Protein AF-A0A2G9V046-F1 (afdb_monomer_lite)

Secondary structure (DSSP, 8-state):
-EE--S--HHHHHHHHHHHHHTT--STT--EEEE------SS-GGG-TTS-HHHHHHHHTT-EEEEETT--HHHHHHHHHHHHHHH-----HHHHHHHHHHHHHHHHHHHHHHHHHHHH-STTGGG-HHHHHHHHSSEEEEETTEEEEE-TTS-EE--EEEEEEETTEEEEEEEEEEEEPPHHHHTT-GGGSEEEEEE--SS-----------------SPPPEEEEETTEEEEEEEEE-SS-----HHHHHHHHHHHH---TTSPPEEEEEEEETTEEEEEEE--TT--HHHHHT-TT----HHHHHHHHHHHHHHHHHHTTT--THHHHHHHTT-

Organism: Teladorsagia circumcincta (NCBI:txid45464)

Foldseek 3Di:
DDEDPDDDQVRVQVVLLVCVVVVVPDPVDAAEYEHEPQQDPDHSLVDPPDDNQSSLSSQAQHKYKYWQLLPPVLLVVQQVVVCVVPVDRDHSVVSSVVQVVQVVVVLLVQLLVVQCVVPNDPCSVVPPVSSLQSSEQDWDQGSSGIWGHHRVRDTDTKMWMWTRHSNDTDTAWTFDKDADDVVVCVVPVVRRIGTDIDGDDDDDDDDDDDDDDDDDDDDDDDQDWDADPNFIKRKDKDAAPDFDDDDPVRVVLQVVQQPDDDPLDFHFPHWDTPPPRMTMGITGDDPVDDPCSQVPDPVDDDDPVRVVVVVVSVVVVVVVCVVRPPVVPPVVVVVVD

Sequence (337 aa):
IVVELGMDIITATNFMLAVHRSDMKSDEYVYIIPWLSHTSDHYPWEATTVDKQEVKAAFENAIIITAHGYDRKFYEEFQDKFSRVTGIVGSHFATLTYMSLYDALFLYGLALRDAFEEVGGYDVHQNGSLICAKMTNRQFMGATGQVLMNNKAIRVPSYATYHATNGTLRIVVELEARNVDNQNCDRNPEQCSEHRSERSLASVSQSSGSFSGSLGSKQMLSANQAMSNGVRIAIKRFQQMRNITFPKSELKLLKELKLIENENLNKFYGIAFNQQNEFIVMWIYCTRGSLEDILFNDELKLGRNFQVSFAKDVVKVRFLTRNLLREFLIERKMRMT

Radius of gyration: 26.97 Å; chains: 1; bounding box: 79×47×63 Å

Structure (mmCIF, N/CA/C/O backbone):
data_AF-A0A2G9V046-F1
#
_entry.id   AF-A0A2G9V046-F1
#
loop_
_atom_site.group_PDB
_atom_site.id
_atom_site.type_symbol
_atom_site.label_atom_id
_atom_site.label_alt_id
_atom_site.label_comp_id
_atom_site.label_asym_id
_atom_site.label_entity_id
_atom_site.label_seq_id
_atom_site.pdbx_PDB_ins_code
_atom_site.Cartn_x
_atom_site.Cartn_y
_atom_site.Cartn_z
_atom_site.occupancy
_atom_site.B_iso_or_equiv
_atom_site.auth_seq_id
_atom_site.auth_comp_id
_atom_site.auth_asym_id
_atom_site.auth_atom_id
_atom_site.pdbx_PDB_model_num
ATOM 1 N N . ILE A 1 1 ? -14.187 -3.406 10.663 1.00 57.50 1 ILE A N 1
ATOM 2 C CA . ILE A 1 1 ? -12.914 -3.004 10.017 1.00 57.50 1 ILE A CA 1
ATOM 3 C C . ILE A 1 1 ? -13.060 -1.553 9.585 1.00 57.50 1 ILE A C 1
ATOM 5 O O . ILE A 1 1 ? -14.026 -1.237 8.901 1.00 57.50 1 ILE A O 1
ATOM 9 N N . VAL A 1 2 ? -12.181 -0.674 10.054 1.00 64.69 2 VAL A N 1
ATOM 10 C CA . VAL A 1 2 ? -12.100 0.728 9.634 1.00 64.69 2 VAL A CA 1
ATOM 11 C C . VAL A 1 2 ? -10.831 0.857 8.807 1.00 64.69 2 VAL A C 1
ATOM 13 O O . VAL A 1 2 ? -9.744 0.590 9.315 1.00 64.69 2 VAL A O 1
ATOM 16 N N . VAL A 1 3 ? -10.992 1.188 7.528 1.00 63.62 3 VAL A N 1
ATOM 17 C CA . VAL A 1 3 ? -9.884 1.398 6.594 1.00 63.62 3 VAL A CA 1
ATOM 18 C C . VAL A 1 3 ? -9.918 2.860 6.196 1.00 63.62 3 VAL A C 1
ATOM 20 O O . VAL A 1 3 ? -10.882 3.297 5.574 1.00 63.62 3 VAL A O 1
ATOM 23 N N . GLU A 1 4 ? -8.883 3.603 6.559 1.00 65.25 4 GLU A N 1
ATOM 24 C CA . GLU A 1 4 ? -8.770 5.021 6.221 1.00 65.25 4 GLU A CA 1
ATOM 25 C C . GLU A 1 4 ? -7.640 5.196 5.210 1.00 65.25 4 GLU A C 1
ATOM 27 O O . GLU A 1 4 ? -6.464 5.051 5.539 1.00 65.25 4 GLU A O 1
ATOM 32 N N . LEU A 1 5 ? -8.001 5.456 3.954 1.00 61.19 5 LEU A N 1
ATOM 33 C CA . LEU A 1 5 ? -7.059 5.592 2.845 1.00 61.19 5 LEU A CA 1
ATOM 34 C C . LEU A 1 5 ? -6.585 7.043 2.704 1.00 61.19 5 LEU A C 1
ATOM 36 O O . LEU A 1 5 ? -7.388 7.970 2.733 1.00 61.19 5 LEU A O 1
ATOM 40 N N . GLY A 1 6 ? -5.285 7.229 2.461 1.00 61.72 6 GLY A N 1
ATOM 41 C CA . GLY A 1 6 ? -4.729 8.519 2.032 1.00 61.72 6 GLY A CA 1
ATOM 42 C C . GLY A 1 6 ? -4.466 9.535 3.145 1.00 61.72 6 GLY A C 1
ATOM 43 O O . GLY A 1 6 ? -4.236 10.703 2.844 1.00 61.72 6 GLY A O 1
ATOM 44 N N . MET A 1 7 ? -4.475 9.116 4.412 1.00 71.19 7 MET A N 1
ATOM 45 C CA . MET A 1 7 ? -4.020 9.972 5.508 1.00 71.19 7 MET A CA 1
ATOM 46 C C . MET A 1 7 ? -2.495 10.109 5.481 1.00 71.19 7 MET A C 1
ATOM 48 O O . MET A 1 7 ? -1.774 9.120 5.336 1.00 71.19 7 MET A O 1
ATOM 52 N N . ASP A 1 8 ? -2.001 11.332 5.663 1.00 76.50 8 ASP A N 1
ATOM 53 C CA . ASP A 1 8 ? -0.601 11.545 6.013 1.00 76.50 8 ASP A CA 1
ATOM 54 C C . ASP A 1 8 ? -0.340 11.121 7.469 1.00 76.50 8 ASP A C 1
ATOM 56 O O . ASP A 1 8 ? -1.263 10.832 8.240 1.00 76.50 8 ASP A O 1
ATOM 60 N N . ILE A 1 9 ? 0.935 11.071 7.863 1.00 78.94 9 ILE A N 1
ATOM 61 C CA . ILE A 1 9 ? 1.326 10.611 9.202 1.00 78.94 9 ILE A CA 1
ATOM 62 C C . ILE A 1 9 ? 0.646 11.426 10.314 1.00 78.94 9 ILE A C 1
ATOM 64 O O . ILE A 1 9 ? 0.234 10.864 11.328 1.00 78.94 9 ILE A O 1
ATOM 68 N N . ILE A 1 10 ? 0.471 12.736 10.120 1.00 82.12 10 ILE A N 1
ATOM 69 C CA . ILE A 1 10 ? -0.124 13.639 11.110 1.00 82.12 10 ILE A CA 1
ATOM 70 C C . ILE A 1 10 ? -1.624 13.365 11.241 1.00 82.12 10 ILE A C 1
ATOM 72 O O . ILE A 1 10 ? -2.127 13.201 12.353 1.00 82.12 10 ILE A O 1
ATOM 76 N N . THR A 1 11 ? -2.338 13.259 10.121 1.00 83.19 11 THR A N 1
ATOM 77 C CA . THR A 1 11 ? -3.777 12.971 10.101 1.00 83.19 11 THR A CA 1
ATOM 78 C C . THR A 1 11 ? -4.053 11.591 10.678 1.00 83.19 11 THR A C 1
ATOM 80 O O . THR A 1 11 ? -4.939 11.460 11.521 1.00 83.19 11 THR A O 1
ATOM 83 N N . ALA A 1 12 ? -3.248 10.585 10.322 1.00 83.94 12 ALA A N 1
ATOM 84 C CA . ALA A 1 12 ? -3.345 9.247 10.896 1.00 83.94 12 ALA A CA 1
ATOM 85 C C . ALA A 1 12 ? -3.110 9.264 12.413 1.00 83.94 12 ALA A C 1
ATOM 87 O O . ALA A 1 12 ? -3.840 8.614 13.160 1.00 83.94 12 ALA A O 1
ATOM 88 N N . THR A 1 13 ? -2.139 10.052 12.882 1.00 87.31 13 THR A N 1
ATOM 89 C CA . THR A 1 13 ? -1.866 10.215 14.317 1.00 87.31 13 THR A CA 1
ATOM 90 C C . THR A 1 13 ? -3.050 10.842 15.042 1.00 87.31 13 THR A C 1
ATOM 92 O O . THR A 1 13 ? -3.531 10.290 16.029 1.00 87.31 13 THR A O 1
ATOM 95 N N . ASN A 1 14 ? -3.567 11.959 14.530 1.00 86.31 14 ASN A N 1
ATOM 96 C CA . ASN A 1 14 ? -4.707 12.661 15.118 1.00 86.31 14 ASN A CA 1
ATOM 97 C C . ASN A 1 14 ? -5.971 11.797 15.125 1.00 86.31 14 ASN A C 1
ATOM 99 O O . ASN A 1 14 ? -6.702 11.782 16.115 1.00 86.31 14 ASN A O 1
ATOM 103 N N . PHE A 1 15 ? -6.207 11.049 14.048 1.00 86.38 15 PHE A N 1
ATOM 104 C CA . PHE A 1 15 ? -7.315 10.110 13.946 1.00 86.38 15 PHE A CA 1
ATOM 105 C C . PHE A 1 15 ? -7.209 9.005 15.001 1.00 86.38 15 PHE A C 1
ATOM 107 O O . PHE A 1 15 ? -8.151 8.797 15.766 1.00 86.38 15 PHE A O 1
ATOM 114 N N . MET A 1 16 ? -6.055 8.340 15.105 1.00 88.25 16 MET A N 1
ATOM 115 C CA . MET A 1 16 ? -5.863 7.264 16.080 1.00 88.25 16 MET A CA 1
ATOM 116 C C . MET A 1 16 ? -5.908 7.771 17.525 1.00 88.25 16 MET A C 1
ATOM 118 O O . MET A 1 16 ? -6.455 7.090 18.392 1.00 88.25 16 MET A O 1
ATOM 122 N N . LEU A 1 17 ? -5.411 8.981 17.794 1.00 89.19 17 LEU A N 1
ATOM 123 C CA . LEU A 1 17 ? -5.560 9.635 19.098 1.00 89.19 17 LEU A CA 1
ATOM 124 C C . LEU A 1 17 ? -7.029 9.927 19.421 1.00 89.19 17 LEU A C 1
ATOM 126 O O . LEU A 1 17 ? -7.475 9.659 20.535 1.00 89.19 17 LEU A O 1
ATOM 130 N N . ALA A 1 18 ? -7.808 10.433 18.462 1.00 85.75 18 ALA A N 1
ATOM 131 C CA . ALA A 1 18 ? -9.237 10.668 18.655 1.00 85.75 18 ALA A CA 1
ATOM 132 C C . ALA A 1 18 ? -9.997 9.358 18.916 1.00 85.75 18 ALA A C 1
ATOM 134 O O . ALA A 1 18 ? -10.848 9.307 19.805 1.00 85.75 18 ALA A O 1
ATOM 135 N N . VAL A 1 19 ? -9.649 8.291 18.193 1.00 85.69 19 VAL A N 1
ATOM 136 C CA . VAL A 1 19 ? -10.158 6.928 18.400 1.00 85.69 19 VAL A CA 1
ATOM 137 C C . VAL A 1 19 ? -9.836 6.425 19.808 1.00 85.69 19 VAL A C 1
ATOM 139 O O . VAL A 1 19 ? -10.723 5.917 20.493 1.00 85.69 19 VAL A O 1
ATOM 142 N N . HIS A 1 20 ? -8.591 6.597 20.257 1.00 87.31 20 HIS A N 1
ATOM 143 C CA . HIS A 1 20 ? -8.145 6.199 21.590 1.00 87.31 20 HIS A CA 1
ATOM 144 C C . HIS A 1 20 ? -8.893 6.955 22.692 1.00 87.31 20 HIS A C 1
ATOM 146 O O . HIS A 1 20 ? -9.462 6.337 23.587 1.00 87.31 20 HIS A O 1
ATOM 152 N N . ARG A 1 21 ? -8.977 8.284 22.583 1.00 87.94 21 ARG A N 1
ATOM 153 C CA . ARG A 1 21 ? -9.664 9.154 23.553 1.00 87.94 21 ARG A CA 1
ATOM 154 C C . ARG A 1 21 ? -11.179 8.959 23.580 1.00 87.94 21 ARG A C 1
ATOM 156 O O . ARG A 1 21 ? -11.809 9.242 24.592 1.00 87.94 21 ARG A O 1
ATOM 163 N N . SER A 1 22 ? -11.761 8.486 22.479 1.00 85.19 22 SER A N 1
ATOM 164 C CA . SER A 1 22 ? -13.192 8.169 22.379 1.00 85.19 22 SER A CA 1
ATOM 165 C C . SER A 1 22 ? -13.524 6.734 22.800 1.00 85.19 22 SER A C 1
ATOM 167 O O . SER A 1 22 ? -14.657 6.301 22.595 1.00 85.19 22 SER A O 1
ATOM 169 N N . ASP A 1 23 ? -12.542 5.998 23.332 1.00 84.50 23 ASP A N 1
ATOM 170 C CA . ASP A 1 23 ? -12.655 4.600 23.762 1.00 84.50 23 ASP A CA 1
ATOM 171 C C . ASP A 1 23 ? -13.164 3.659 22.651 1.00 84.50 23 ASP A C 1
ATOM 173 O O . ASP A 1 23 ? -13.951 2.739 22.858 1.00 84.50 23 ASP A O 1
ATOM 177 N N . MET A 1 24 ? -12.728 3.914 21.412 1.00 81.38 24 MET A N 1
ATOM 178 C CA . MET A 1 24 ? -13.125 3.139 20.230 1.00 81.38 24 MET A CA 1
ATOM 179 C C . MET A 1 24 ? -12.121 2.032 19.870 1.00 81.38 24 MET A C 1
ATOM 181 O O . MET A 1 24 ? -12.223 1.432 18.799 1.00 81.38 24 MET A O 1
ATOM 185 N N . LYS A 1 25 ? -11.151 1.732 20.741 1.00 78.06 25 LYS A N 1
ATOM 186 C CA . LYS A 1 25 ? -10.180 0.632 20.569 1.00 78.06 25 LYS A CA 1
ATOM 187 C C . LYS A 1 25 ? -10.622 -0.666 21.250 1.00 78.06 25 LYS A C 1
ATOM 189 O O . LYS A 1 25 ? -9.819 -1.338 21.888 1.00 78.06 25 LYS A O 1
ATOM 194 N N . SER A 1 26 ? -11.901 -1.002 21.123 1.00 76.44 26 SER A N 1
ATOM 195 C CA . SER A 1 26 ? -12.438 -2.291 21.561 1.00 76.44 26 SER A CA 1
ATOM 196 C C . SER A 1 26 ? -12.135 -3.400 20.546 1.00 76.44 26 SER A C 1
ATOM 198 O O . SER A 1 26 ? -11.806 -3.127 19.390 1.00 76.44 26 SER A O 1
ATOM 200 N N . ASP A 1 27 ? -12.352 -4.657 20.944 1.00 73.81 27 ASP A N 1
ATOM 201 C CA . ASP A 1 27 ? -12.241 -5.843 20.073 1.00 73.81 27 ASP A CA 1
ATOM 202 C C . ASP A 1 27 ? -13.241 -5.846 18.891 1.00 73.81 27 ASP A C 1
ATOM 204 O O . ASP A 1 27 ? -13.230 -6.740 18.044 1.00 73.81 27 ASP A O 1
ATOM 208 N N . GLU A 1 28 ? -14.132 -4.853 18.821 1.00 67.62 28 GLU A N 1
ATOM 209 C CA . GLU A 1 28 ? -15.125 -4.686 17.755 1.00 67.62 28 GLU A CA 1
ATOM 210 C C . GLU A 1 28 ? -14.555 -3.957 16.527 1.00 67.62 28 GLU A C 1
ATOM 212 O O . GLU A 1 28 ? -15.118 -4.034 15.426 1.00 67.62 28 GLU A O 1
ATOM 217 N N . TYR A 1 29 ? -13.434 -3.247 16.691 1.00 72.81 29 TYR A N 1
ATOM 218 C CA . TYR A 1 29 ? -12.818 -2.447 15.641 1.00 72.81 29 TYR A CA 1
ATOM 219 C C . TYR A 1 29 ? -11.401 -2.923 15.344 1.00 72.81 29 TYR A C 1
ATOM 221 O O . TYR A 1 29 ? -10.533 -2.972 16.204 1.00 72.81 29 TYR A O 1
ATOM 229 N N . VAL A 1 30 ? -11.153 -3.186 14.063 1.00 77.06 30 VAL A N 1
ATOM 230 C CA . VAL A 1 30 ? -9.802 -3.339 13.520 1.00 77.06 30 VAL A CA 1
ATOM 231 C C . VAL A 1 30 ? -9.507 -2.099 12.697 1.00 77.06 30 VAL A C 1
ATOM 233 O O . VAL A 1 30 ? -10.277 -1.787 11.782 1.00 77.06 30 VAL A O 1
ATOM 236 N N . TYR A 1 31 ? -8.421 -1.411 13.031 1.00 82.44 31 TYR A N 1
ATOM 237 C CA . TYR A 1 31 ? -7.950 -0.225 12.325 1.00 82.44 31 TYR A CA 1
ATOM 238 C C . TYR A 1 31 ? -6.858 -0.637 11.349 1.00 82.44 31 TYR A C 1
ATOM 240 O O . TYR A 1 31 ? -5.817 -1.140 11.770 1.00 82.44 31 TYR A O 1
ATOM 248 N N . ILE A 1 32 ? -7.119 -0.452 10.057 1.00 82.44 32 ILE A N 1
ATOM 249 C CA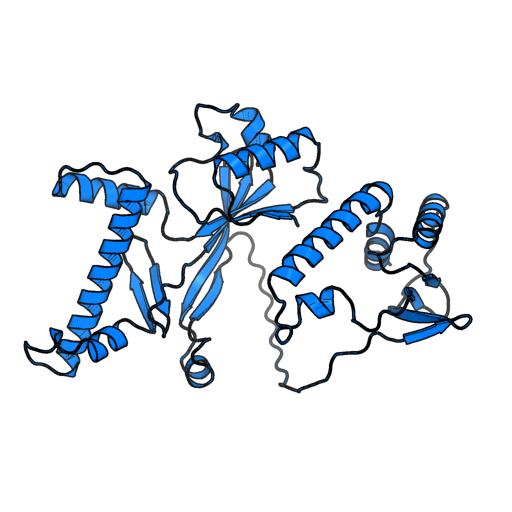 . ILE A 1 32 ? -6.152 -0.692 8.989 1.00 82.44 32 ILE A CA 1
ATOM 250 C C . ILE A 1 32 ? -5.728 0.666 8.440 1.00 82.44 32 ILE A C 1
ATOM 252 O O . ILE A 1 32 ? -6.568 1.432 7.968 1.00 82.44 32 ILE A O 1
ATOM 256 N N . ILE A 1 33 ? -4.430 0.948 8.508 1.00 84.31 33 ILE A N 1
ATOM 257 C CA . ILE A 1 33 ? -3.821 2.219 8.118 1.00 84.31 33 ILE A CA 1
ATOM 258 C C . ILE A 1 33 ? -2.874 1.956 6.940 1.00 84.31 33 ILE A C 1
ATOM 260 O O . ILE A 1 33 ? -1.746 1.496 7.140 1.00 84.31 33 ILE A O 1
ATOM 264 N N . PRO A 1 34 ? -3.315 2.208 5.697 1.00 79.31 34 PRO A N 1
ATOM 265 C CA . PRO A 1 34 ? -2.479 2.102 4.510 1.00 79.31 34 PRO A CA 1
ATOM 266 C C . PRO A 1 34 ? -1.540 3.305 4.451 1.00 79.31 34 PRO A C 1
ATOM 268 O O . PRO A 1 34 ? -1.932 4.416 4.094 1.00 79.31 34 PRO A O 1
ATOM 271 N N . TRP A 1 35 ? -0.283 3.084 4.807 1.00 77.31 35 TRP A N 1
ATOM 272 C CA . TRP A 1 35 ? 0.750 4.104 4.830 1.00 77.31 35 TRP A CA 1
ATOM 273 C C . TRP A 1 35 ? 1.663 3.955 3.618 1.00 77.31 35 TRP A C 1
ATOM 275 O O . TRP A 1 35 ? 2.771 3.433 3.687 1.00 77.31 35 TRP A O 1
ATOM 285 N N . LEU A 1 36 ? 1.162 4.436 2.484 1.00 73.69 36 LEU A N 1
ATOM 286 C CA . LEU A 1 36 ? 1.804 4.256 1.179 1.00 73.69 36 LEU A CA 1
ATOM 287 C C . LEU A 1 36 ? 2.627 5.472 0.727 1.00 73.69 36 LEU A C 1
ATOM 289 O O . LEU A 1 36 ? 3.367 5.383 -0.244 1.00 73.69 36 LEU A O 1
ATOM 293 N N . SER A 1 37 ? 2.491 6.620 1.404 1.00 61.91 37 SER A N 1
ATOM 294 C CA . SER A 1 37 ? 3.080 7.886 0.944 1.00 61.91 37 SER A CA 1
ATOM 295 C C . SER A 1 37 ? 4.547 8.102 1.349 1.00 61.91 37 SER A C 1
ATOM 297 O O . SER A 1 37 ? 5.146 9.030 0.818 1.00 61.91 37 SER A O 1
ATOM 299 N N . HIS A 1 38 ? 5.114 7.304 2.267 1.00 64.56 38 HIS A N 1
ATOM 300 C CA . HIS A 1 38 ? 6.535 7.302 2.688 1.00 64.56 38 HIS A CA 1
ATOM 301 C C . HIS A 1 38 ? 7.258 8.673 2.702 1.00 64.56 38 HIS A C 1
ATOM 303 O O . HIS A 1 38 ? 8.412 8.795 2.300 1.00 64.56 38 HIS A O 1
ATOM 309 N N . THR A 1 39 ? 6.587 9.739 3.150 1.00 66.00 39 THR A N 1
ATOM 310 C CA . THR A 1 39 ? 7.169 11.094 3.192 1.00 66.00 39 THR A CA 1
ATOM 311 C C . THR A 1 39 ? 8.086 11.313 4.393 1.00 66.00 39 THR A C 1
ATOM 313 O O . THR A 1 39 ? 8.894 12.239 4.383 1.00 66.00 39 THR A O 1
ATOM 316 N N . SER A 1 40 ? 7.960 10.468 5.416 1.00 69.12 40 SER A N 1
ATOM 317 C CA . SER A 1 40 ? 8.699 10.522 6.675 1.00 69.12 40 SER A CA 1
ATOM 318 C C . SER A 1 40 ? 9.400 9.186 6.934 1.00 69.12 40 SER A C 1
ATOM 320 O O . SER A 1 40 ? 8.876 8.137 6.559 1.00 69.12 40 SER A O 1
ATOM 322 N N . ASP A 1 41 ? 10.571 9.252 7.573 1.00 71.19 41 ASP A N 1
ATOM 323 C CA . ASP A 1 41 ? 11.408 8.111 7.963 1.00 71.19 41 ASP A CA 1
ATOM 324 C C . ASP A 1 41 ? 11.103 7.575 9.372 1.00 71.19 41 ASP A C 1
ATOM 326 O O . ASP A 1 41 ? 11.771 6.650 9.839 1.00 71.19 41 ASP A O 1
ATOM 330 N N . HIS A 1 42 ? 10.116 8.159 10.053 1.00 77.31 42 HIS A N 1
ATOM 331 C CA . HIS A 1 42 ? 9.799 7.853 11.440 1.00 77.31 42 HIS A CA 1
ATOM 332 C C . HIS A 1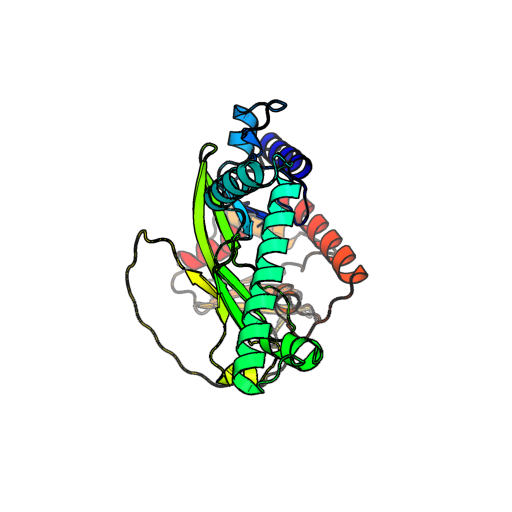 42 ? 8.348 7.401 11.606 1.00 77.31 42 HIS A C 1
ATOM 334 O O . HIS A 1 42 ? 7.434 7.822 10.891 1.00 77.31 42 HIS A O 1
ATOM 340 N N . TYR A 1 43 ? 8.111 6.582 12.625 1.00 82.31 43 TYR A N 1
ATOM 341 C CA . TYR A 1 43 ? 6.769 6.185 13.030 1.00 82.31 43 TYR A CA 1
ATOM 342 C C . TYR A 1 43 ? 6.050 7.303 13.814 1.00 82.31 43 TYR A C 1
ATOM 344 O O . TYR A 1 43 ? 6.690 8.231 14.322 1.00 82.31 43 TYR A O 1
ATOM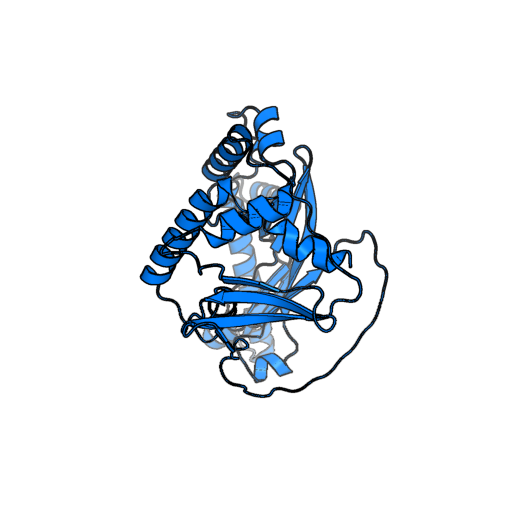 352 N N . PRO A 1 44 ? 4.713 7.242 13.966 1.00 82.12 44 PRO A N 1
ATOM 353 C CA . PRO A 1 44 ? 3.927 8.268 14.645 1.00 82.12 44 PRO A CA 1
ATOM 354 C C . PRO A 1 44 ? 4.391 8.504 16.083 1.00 82.12 44 PRO A C 1
ATOM 356 O O . PRO A 1 44 ? 4.500 9.638 16.528 1.00 82.12 44 PRO A O 1
ATOM 359 N N . TRP A 1 45 ? 4.734 7.429 16.796 1.00 85.25 45 TRP A N 1
ATOM 360 C CA . TRP A 1 45 ? 5.217 7.462 18.182 1.00 85.25 45 TRP A CA 1
ATOM 361 C C . TRP A 1 45 ? 6.709 7.806 18.329 1.00 85.25 45 TRP A C 1
ATOM 363 O O . TRP A 1 45 ? 7.234 7.816 19.446 1.00 85.25 45 TRP A O 1
ATOM 373 N N . GLU A 1 46 ? 7.414 8.047 17.225 1.00 82.69 46 GLU A N 1
ATOM 374 C CA . GLU A 1 46 ? 8.820 8.465 17.223 1.00 82.69 46 GLU A CA 1
ATOM 375 C C . GLU A 1 46 ? 8.972 9.980 17.081 1.00 82.69 46 GLU A C 1
ATOM 377 O O . GLU A 1 46 ? 10.011 10.522 17.468 1.00 82.69 46 GLU A O 1
ATOM 382 N N . ALA A 1 47 ? 7.923 10.665 16.612 1.00 80.50 47 ALA A N 1
ATOM 383 C CA . ALA A 1 47 ? 7.902 12.113 16.483 1.00 80.50 47 ALA A CA 1
ATOM 384 C C . ALA A 1 47 ? 8.206 12.799 17.828 1.00 80.50 47 ALA A C 1
ATOM 386 O O . ALA A 1 47 ? 7.766 12.377 18.900 1.00 80.50 47 ALA A O 1
ATOM 387 N N . THR A 1 48 ? 8.980 13.881 17.782 1.00 71.00 48 THR A N 1
ATOM 388 C CA . THR A 1 48 ? 9.369 14.651 18.976 1.00 71.00 48 THR A CA 1
ATOM 389 C C . THR A 1 48 ? 8.255 15.556 19.493 1.00 71.00 48 THR A C 1
ATOM 391 O O . THR A 1 48 ? 8.295 15.982 20.642 1.00 71.00 48 THR A O 1
ATOM 394 N N . THR A 1 49 ? 7.258 15.841 18.658 1.00 79.44 49 THR A N 1
ATOM 395 C CA . THR A 1 49 ? 6.157 16.773 18.929 1.00 79.44 49 THR A CA 1
ATOM 396 C C . THR A 1 49 ? 4.953 16.130 19.617 1.00 79.44 49 THR A C 1
ATOM 398 O O . THR A 1 49 ? 3.971 16.822 19.878 1.00 79.44 49 THR A O 1
ATOM 401 N N . VAL A 1 50 ? 5.000 14.826 19.900 1.00 81.00 50 VAL A N 1
ATOM 402 C CA . VAL A 1 50 ? 3.857 14.065 20.418 1.00 81.00 50 VAL A CA 1
ATOM 403 C C . VAL A 1 50 ? 4.164 13.402 21.756 1.00 81.00 50 VAL A C 1
ATOM 405 O O . VAL A 1 50 ? 5.312 13.060 22.054 1.00 81.00 50 VAL A O 1
ATOM 408 N N . ASP A 1 51 ? 3.118 13.157 22.546 1.00 86.19 51 ASP A N 1
ATOM 409 C CA . ASP A 1 51 ? 3.218 12.270 23.702 1.00 86.19 51 ASP A CA 1
ATOM 410 C C . ASP A 1 51 ? 3.403 10.826 23.218 1.00 86.19 51 ASP A C 1
ATOM 412 O O . ASP A 1 51 ? 2.481 10.170 22.727 1.00 86.19 51 ASP A O 1
ATOM 416 N N . LYS A 1 52 ? 4.630 10.321 23.358 1.00 87.19 52 LYS A N 1
ATOM 417 C CA . LYS A 1 52 ? 5.005 8.988 22.882 1.00 87.19 52 LYS A CA 1
ATOM 418 C C . LYS A 1 52 ? 4.205 7.877 23.554 1.00 87.19 52 LYS A C 1
ATOM 420 O O . LYS A 1 52 ? 3.985 6.852 22.916 1.00 87.19 52 LYS A O 1
ATOM 425 N N . GLN A 1 53 ? 3.808 8.024 24.818 1.00 89.00 53 GLN A N 1
ATOM 426 C CA . GLN A 1 53 ? 3.055 6.975 25.510 1.00 89.00 53 GLN A CA 1
ATOM 427 C C . GLN A 1 53 ? 1.616 6.928 25.002 1.00 89.00 53 GLN A C 1
ATOM 429 O O . GLN A 1 53 ? 1.128 5.853 24.650 1.00 89.00 53 GLN A O 1
ATOM 434 N N . GLU A 1 54 ? 0.981 8.092 24.878 1.00 91.19 54 GLU A N 1
ATOM 435 C CA . GLU A 1 54 ? -0.385 8.197 24.368 1.00 91.19 54 GLU A CA 1
ATOM 436 C C . GLU A 1 54 ? -0.474 7.726 22.911 1.00 91.19 54 GLU A C 1
ATOM 438 O O . GLU A 1 54 ? -1.345 6.929 22.566 1.00 91.19 54 GLU A O 1
ATOM 443 N N . VAL A 1 55 ? 0.466 8.135 22.052 1.00 90.69 55 VAL A N 1
ATOM 444 C CA . VAL A 1 55 ? 0.475 7.712 20.644 1.00 90.69 55 VAL A CA 1
ATOM 445 C C . VAL A 1 55 ? 0.743 6.212 20.510 1.00 90.69 55 VAL A C 1
ATOM 447 O O . VAL A 1 55 ? 0.101 5.555 19.692 1.00 90.69 55 VAL A O 1
ATOM 450 N N . LYS A 1 56 ? 1.625 5.623 21.328 1.00 91.06 56 LYS A N 1
ATOM 451 C CA . LYS A 1 56 ? 1.808 4.159 21.341 1.00 91.06 56 LYS A CA 1
ATOM 452 C C . LYS A 1 56 ? 0.511 3.441 21.695 1.00 91.06 56 LYS A C 1
ATOM 454 O O . LYS A 1 56 ? 0.096 2.554 20.954 1.00 91.06 56 LYS A O 1
ATOM 459 N N . ALA A 1 57 ? -0.167 3.869 22.760 1.00 90.44 57 ALA A N 1
ATOM 460 C CA . ALA A 1 57 ? -1.462 3.312 23.146 1.00 90.44 57 ALA A CA 1
ATOM 461 C C . ALA A 1 57 ? -2.512 3.492 22.033 1.00 90.44 57 ALA A C 1
ATOM 463 O O . ALA A 1 57 ? -3.279 2.574 21.719 1.00 90.44 57 ALA A O 1
ATOM 464 N N . ALA A 1 58 ? -2.494 4.642 21.358 1.00 90.81 58 ALA A N 1
ATOM 465 C CA . ALA A 1 58 ? -3.386 4.945 20.250 1.00 90.81 58 ALA A CA 1
ATOM 466 C C . ALA A 1 58 ? -3.154 4.063 19.020 1.00 90.81 58 ALA A C 1
ATOM 468 O O . ALA A 1 58 ? -4.120 3.732 18.337 1.00 90.81 58 ALA A O 1
ATOM 469 N N . PHE A 1 59 ? -1.939 3.568 18.782 1.00 90.25 59 PHE A N 1
ATOM 470 C CA . PHE A 1 59 ? -1.628 2.652 17.675 1.00 90.25 59 PHE A CA 1
ATOM 471 C C . PHE A 1 59 ? -1.576 1.165 18.062 1.00 90.25 59 PHE A C 1
ATOM 473 O O . PHE A 1 59 ? -1.508 0.325 17.176 1.00 90.25 59 PHE A O 1
ATOM 480 N N . GLU A 1 60 ? -1.699 0.809 19.343 1.00 89.00 60 GLU A N 1
ATOM 481 C CA . GLU A 1 60 ? -1.756 -0.590 19.806 1.00 89.00 60 GLU A CA 1
ATOM 482 C C . GLU A 1 60 ? -2.762 -1.466 19.025 1.00 89.00 60 GLU A C 1
ATOM 484 O O . GLU A 1 60 ? -3.915 -1.085 18.840 1.00 89.00 60 GLU A O 1
ATOM 489 N N . ASN A 1 61 ? -2.366 -2.644 18.561 1.00 84.50 61 ASN A N 1
ATOM 490 C CA . ASN A 1 61 ? -3.199 -3.547 17.753 1.00 84.50 61 ASN A CA 1
ATOM 491 C C . ASN A 1 61 ? -3.714 -2.959 16.421 1.00 84.50 61 ASN A C 1
ATOM 493 O O . ASN A 1 61 ? -4.614 -3.525 15.796 1.00 84.50 61 ASN A O 1
ATOM 497 N N . ALA A 1 62 ? -3.173 -1.827 15.957 1.00 87.94 62 ALA A N 1
ATOM 498 C CA . ALA A 1 62 ? -3.452 -1.335 14.614 1.00 87.94 62 ALA A CA 1
ATOM 499 C C . ALA A 1 62 ? -2.690 -2.168 13.574 1.00 87.94 62 ALA A C 1
ATOM 501 O O . ALA A 1 62 ? -1.555 -2.601 13.798 1.00 87.94 62 ALA A O 1
ATOM 502 N N . ILE A 1 63 ? -3.316 -2.357 12.416 1.00 84.94 63 ILE A N 1
ATOM 503 C CA . ILE A 1 63 ? -2.701 -2.974 11.246 1.00 84.94 63 ILE A CA 1
ATOM 504 C C . ILE A 1 63 ? -2.209 -1.854 10.337 1.00 84.94 63 ILE A C 1
ATOM 506 O O . ILE A 1 63 ? -2.982 -0.986 9.939 1.00 84.94 63 ILE A O 1
ATOM 510 N N . ILE A 1 64 ? -0.931 -1.872 9.985 1.00 83.81 64 ILE A N 1
ATOM 511 C CA . ILE A 1 64 ? -0.319 -0.888 9.093 1.00 83.81 64 ILE A CA 1
ATOM 512 C C . ILE A 1 64 ? 0.103 -1.603 7.819 1.00 83.81 64 ILE A C 1
ATOM 514 O O . ILE A 1 64 ? 0.780 -2.621 7.886 1.00 83.81 64 ILE A O 1
ATOM 518 N N . ILE A 1 65 ? -0.293 -1.087 6.660 1.00 81.69 65 ILE A N 1
ATOM 519 C CA . ILE A 1 65 ? 0.104 -1.650 5.365 1.00 81.69 65 ILE A CA 1
ATOM 520 C C . ILE A 1 65 ? 1.041 -0.661 4.692 1.00 81.69 65 ILE A C 1
ATOM 522 O O . ILE A 1 65 ? 0.661 0.491 4.485 1.00 81.69 65 ILE A O 1
ATOM 526 N N . THR A 1 66 ? 2.239 -1.102 4.330 1.00 79.69 66 THR A N 1
ATOM 527 C CA . THR A 1 66 ? 3.212 -0.289 3.595 1.00 79.69 66 THR A CA 1
ATOM 528 C C . THR A 1 66 ? 3.611 -0.968 2.290 1.00 79.69 66 THR A C 1
ATOM 530 O O . THR A 1 66 ? 3.450 -2.181 2.130 1.00 79.69 66 THR A O 1
ATOM 533 N N . ALA A 1 67 ? 4.113 -0.190 1.331 1.00 77.69 67 ALA A N 1
ATOM 534 C CA . ALA A 1 67 ? 4.737 -0.759 0.145 1.00 77.69 67 ALA A CA 1
ATOM 535 C C . ALA A 1 67 ? 6.152 -1.251 0.494 1.00 77.69 67 ALA A C 1
ATOM 537 O O . ALA A 1 67 ? 6.914 -0.581 1.189 1.00 77.69 67 ALA A O 1
ATOM 538 N N . HIS A 1 68 ? 6.506 -2.434 0.009 1.00 67.00 68 HIS A N 1
ATOM 539 C CA . HIS A 1 68 ? 7.844 -2.993 0.105 1.00 67.00 68 HIS A CA 1
ATOM 540 C C . HIS A 1 68 ? 8.795 -2.232 -0.832 1.00 67.00 68 HIS A C 1
ATOM 542 O O . HIS A 1 68 ? 8.406 -1.792 -1.915 1.00 67.00 68 HIS A O 1
ATOM 548 N N . GLY A 1 69 ? 10.055 -2.103 -0.418 1.00 59.16 69 GLY A N 1
ATOM 549 C CA . GLY A 1 69 ? 11.085 -1.327 -1.123 1.00 59.16 69 GLY A CA 1
ATOM 550 C C . GLY A 1 69 ? 11.465 -0.007 -0.453 1.00 59.16 69 GLY A C 1
ATOM 551 O O . GLY A 1 69 ? 12.355 0.694 -0.930 1.00 59.16 69 GLY A O 1
ATOM 552 N N . TYR A 1 70 ? 10.850 0.261 0.698 1.00 62.06 70 TYR A N 1
ATOM 553 C CA . TYR A 1 70 ? 11.183 1.334 1.636 1.00 62.06 70 TYR A CA 1
ATOM 554 C C . TYR A 1 70 ? 11.722 0.778 2.961 1.00 62.06 70 TYR A C 1
ATOM 556 O O . TYR A 1 70 ? 11.584 1.413 4.005 1.00 62.06 70 TYR A O 1
ATOM 564 N N . ASP A 1 71 ? 12.295 -0.433 2.938 1.00 69.94 71 ASP A N 1
ATOM 565 C CA . ASP A 1 71 ? 12.973 -0.972 4.117 1.00 69.94 71 ASP A CA 1
ATOM 566 C C . ASP A 1 71 ? 14.096 -0.009 4.509 1.00 69.94 71 ASP A C 1
ATOM 568 O O . ASP A 1 71 ? 14.909 0.408 3.674 1.00 69.94 71 ASP A O 1
ATOM 572 N N . ARG A 1 72 ? 14.134 0.323 5.798 1.00 75.50 72 ARG A N 1
ATOM 573 C CA . ARG A 1 72 ? 15.147 1.177 6.402 1.00 75.50 72 ARG A CA 1
ATOM 574 C C . ARG A 1 72 ? 16.560 0.724 6.033 1.00 75.50 72 ARG A C 1
ATOM 576 O O . ARG A 1 72 ? 17.403 1.571 5.763 1.00 75.50 72 ARG A O 1
ATOM 583 N N . LYS A 1 73 ? 16.799 -0.586 5.928 1.00 81.75 73 LYS A N 1
ATOM 584 C CA . LYS A 1 73 ? 18.104 -1.127 5.540 1.00 81.75 73 LYS A CA 1
ATOM 585 C C . LYS A 1 73 ? 18.506 -0.741 4.112 1.00 81.75 73 LYS A C 1
ATOM 587 O O . LYS A 1 73 ? 19.603 -0.229 3.914 1.00 81.75 73 LYS A O 1
ATOM 592 N N . PHE A 1 74 ? 17.629 -0.953 3.124 1.00 82.44 74 PHE A N 1
ATOM 593 C CA . PHE A 1 74 ? 17.918 -0.586 1.727 1.00 82.44 74 PHE A CA 1
ATOM 594 C C . PHE A 1 74 ? 18.124 0.922 1.578 1.00 82.44 74 PHE A C 1
ATOM 596 O O . PHE A 1 74 ? 19.002 1.367 0.838 1.00 82.44 74 PHE A O 1
ATOM 603 N N . TYR A 1 75 ? 17.327 1.704 2.308 1.00 85.56 75 TYR A N 1
ATOM 604 C CA . TYR A 1 75 ? 17.454 3.152 2.355 1.00 85.56 75 TYR A CA 1
ATOM 605 C C . TYR A 1 75 ? 18.818 3.597 2.904 1.00 85.56 75 TYR A C 1
ATOM 607 O O . TYR A 1 75 ? 19.507 4.373 2.243 1.00 85.56 75 TYR A O 1
ATOM 615 N N . GLU A 1 76 ? 19.217 3.105 4.082 1.00 87.31 76 GLU A N 1
ATOM 616 C CA . GLU A 1 76 ? 20.470 3.491 4.748 1.00 87.31 76 GLU A CA 1
ATOM 617 C C . GLU A 1 76 ? 21.685 3.122 3.880 1.00 87.31 76 GLU A C 1
ATOM 619 O O . GLU A 1 76 ? 22.548 3.964 3.628 1.00 87.31 76 GLU A O 1
ATOM 624 N N . GLU A 1 77 ? 21.703 1.910 3.314 1.00 89.31 77 GLU A N 1
ATOM 625 C CA . GLU A 1 77 ? 22.767 1.460 2.407 1.00 89.31 77 GLU A CA 1
ATOM 626 C C . GLU A 1 77 ? 22.878 2.340 1.148 1.00 89.31 77 GLU A C 1
ATOM 628 O O . GLU A 1 77 ? 23.984 2.700 0.720 1.00 89.31 77 GLU A O 1
ATOM 633 N N . PHE A 1 78 ? 21.743 2.711 0.544 1.00 90.75 78 PHE A N 1
ATOM 634 C CA . PHE A 1 78 ? 21.733 3.575 -0.633 1.00 90.75 78 PHE A CA 1
ATOM 635 C C . PHE A 1 78 ? 22.159 5.005 -0.292 1.00 90.75 78 PHE A C 1
ATOM 637 O O . PHE A 1 78 ? 22.973 5.580 -1.017 1.00 90.75 78 PHE A O 1
ATOM 644 N N . GLN A 1 79 ? 21.648 5.579 0.801 1.00 90.88 79 GLN A N 1
ATOM 645 C CA . GLN A 1 79 ? 21.962 6.943 1.229 1.00 90.88 79 GLN A CA 1
ATOM 646 C C . GLN A 1 79 ? 23.458 7.105 1.526 1.00 90.88 79 GLN A C 1
ATOM 648 O O . GLN A 1 79 ? 24.082 8.071 1.072 1.00 90.88 79 GLN A O 1
ATOM 653 N N . ASP A 1 80 ? 24.055 6.139 2.222 1.00 91.75 80 ASP A N 1
ATOM 654 C CA . ASP A 1 80 ? 25.486 6.126 2.526 1.00 91.75 80 ASP A CA 1
ATOM 655 C C . ASP A 1 80 ? 26.330 6.084 1.253 1.00 91.75 80 ASP A C 1
ATOM 657 O O . ASP A 1 80 ? 27.299 6.832 1.100 1.00 91.75 80 ASP A O 1
ATOM 661 N N . LYS A 1 81 ? 25.962 5.232 0.292 1.00 92.19 81 LYS A N 1
ATOM 662 C CA . LYS A 1 81 ? 26.684 5.137 -0.980 1.00 92.19 81 LYS A CA 1
ATOM 663 C C . LYS A 1 81 ? 26.509 6.400 -1.823 1.00 92.19 81 LYS A C 1
ATOM 665 O O . LYS A 1 81 ? 27.481 6.896 -2.393 1.00 92.19 81 LYS A O 1
ATOM 670 N N . PHE A 1 82 ? 25.289 6.923 -1.899 1.00 91.69 82 PHE A N 1
ATOM 671 C CA . PHE A 1 82 ? 24.953 8.103 -2.689 1.00 91.69 82 PHE A CA 1
ATOM 672 C C . PHE A 1 82 ? 25.672 9.352 -2.171 1.00 91.69 82 PHE A C 1
ATOM 674 O O . PHE A 1 82 ? 26.274 10.086 -2.959 1.00 91.69 82 PHE A O 1
ATOM 681 N N . SER A 1 83 ? 25.681 9.558 -0.853 1.00 92.88 83 SER A N 1
ATOM 682 C CA . SER A 1 83 ? 26.362 10.692 -0.219 1.00 92.88 83 SER A CA 1
ATOM 683 C C . SER A 1 83 ? 27.880 10.632 -0.395 1.00 92.88 83 SER A C 1
ATOM 685 O O . SER A 1 83 ? 28.492 11.653 -0.694 1.00 92.88 83 SER A O 1
ATOM 687 N N . ARG A 1 84 ? 28.498 9.445 -0.321 1.00 93.81 84 ARG A N 1
ATOM 688 C CA . ARG A 1 84 ? 29.942 9.278 -0.579 1.00 93.81 84 ARG A CA 1
ATOM 689 C C . ARG A 1 84 ? 30.348 9.638 -2.007 1.00 93.81 84 ARG A C 1
ATOM 691 O O . ARG A 1 84 ? 31.441 10.155 -2.205 1.00 93.81 84 ARG A O 1
ATOM 698 N N . VAL A 1 85 ? 29.502 9.339 -2.993 1.00 92.88 85 VAL A N 1
ATOM 699 C CA . VAL A 1 85 ? 29.807 9.586 -4.414 1.00 92.88 85 VAL A CA 1
ATOM 700 C C . VAL A 1 85 ? 29.505 11.028 -4.818 1.00 92.88 85 VAL A C 1
ATOM 702 O O . VAL A 1 85 ? 30.267 11.625 -5.571 1.00 92.88 85 VAL A O 1
ATOM 705 N N . THR A 1 86 ? 28.391 11.586 -4.345 1.00 91.62 86 THR A N 1
ATOM 706 C CA . THR A 1 86 ? 27.895 12.896 -4.800 1.00 91.62 86 THR A CA 1
ATOM 707 C C . THR A 1 86 ? 28.235 14.045 -3.855 1.00 91.62 86 THR A C 1
ATOM 709 O O . THR A 1 86 ? 28.173 15.202 -4.258 1.00 91.62 86 THR A O 1
ATOM 712 N N . GLY A 1 87 ? 28.546 13.749 -2.590 1.00 89.69 87 GLY A N 1
ATOM 713 C CA . GLY A 1 87 ? 28.638 14.739 -1.516 1.00 89.69 87 GLY A CA 1
ATOM 714 C C . GLY A 1 87 ? 27.284 15.298 -1.060 1.00 89.69 87 GLY A C 1
ATOM 715 O O . GLY A 1 87 ? 27.255 16.173 -0.197 1.00 89.69 87 GLY A O 1
ATOM 716 N N . ILE A 1 88 ? 26.161 14.825 -1.616 1.00 86.75 88 ILE A N 1
ATOM 717 C CA . ILE A 1 88 ? 24.819 15.338 -1.324 1.00 86.75 88 ILE A CA 1
ATOM 718 C C . ILE A 1 88 ? 24.141 14.454 -0.277 1.00 86.75 88 ILE A C 1
ATOM 720 O O . ILE A 1 88 ? 24.020 13.241 -0.448 1.00 86.75 88 ILE A O 1
ATOM 724 N N . VAL A 1 89 ? 23.622 15.084 0.778 1.00 83.00 89 VAL A N 1
ATOM 725 C CA . VAL A 1 89 ? 22.718 14.450 1.744 1.00 83.00 89 VAL A CA 1
ATOM 726 C C . VAL A 1 89 ? 21.308 14.970 1.479 1.00 83.00 89 VAL A C 1
ATOM 728 O O . VAL A 1 89 ? 20.989 16.120 1.773 1.00 83.00 89 VAL A O 1
ATOM 731 N N . GLY A 1 90 ? 20.480 14.134 0.852 1.00 78.88 90 GLY A N 1
ATOM 732 C CA . GLY A 1 90 ? 19.078 14.441 0.573 1.00 78.88 90 GLY A CA 1
ATOM 733 C C . GLY A 1 90 ? 18.161 14.164 1.766 1.00 78.88 90 GLY A C 1
ATOM 734 O O . GLY A 1 90 ? 18.521 13.427 2.685 1.00 78.88 90 GLY A O 1
ATOM 735 N N . SER A 1 91 ? 16.949 14.726 1.727 1.00 85.38 91 SER A N 1
ATOM 736 C CA . SER A 1 91 ? 15.858 14.313 2.618 1.00 85.38 91 SER A CA 1
ATOM 737 C C . SER A 1 91 ? 15.436 12.865 2.337 1.00 85.38 91 SER A C 1
ATOM 739 O O . SER A 1 91 ? 15.710 12.343 1.254 1.00 85.38 91 SER A O 1
ATOM 741 N N . HIS A 1 92 ? 14.714 12.232 3.271 1.00 82.06 92 HIS A N 1
ATOM 742 C CA . HIS A 1 92 ? 14.224 10.857 3.102 1.00 82.06 92 HIS A CA 1
ATOM 743 C C . HIS A 1 92 ? 13.481 10.667 1.773 1.00 82.06 92 HIS A C 1
ATOM 745 O O . HIS A 1 92 ? 13.866 9.846 0.943 1.00 82.06 92 HIS A O 1
ATOM 751 N N . PHE A 1 93 ? 12.494 11.523 1.510 1.00 82.69 93 PHE A N 1
ATOM 752 C CA . PHE A 1 93 ? 11.725 11.505 0.267 1.00 82.69 93 PHE A CA 1
ATOM 753 C C . PHE A 1 93 ? 12.591 11.685 -0.997 1.00 82.69 93 PHE A C 1
ATOM 755 O O . PHE A 1 93 ? 12.374 11.011 -2.008 1.00 82.69 93 PHE A O 1
ATOM 762 N N . ALA A 1 94 ? 13.597 12.567 -0.954 1.00 86.75 94 ALA A N 1
ATOM 763 C CA . ALA A 1 94 ? 14.501 12.768 -2.085 1.00 86.75 94 ALA A CA 1
ATOM 764 C C . ALA A 1 94 ? 15.346 11.514 -2.356 1.00 86.75 94 ALA A C 1
ATOM 766 O O . ALA A 1 94 ? 15.435 11.069 -3.498 1.00 86.75 94 ALA A O 1
ATOM 767 N N . THR A 1 95 ? 15.904 10.898 -1.312 1.00 87.31 95 THR A N 1
ATOM 768 C CA . THR A 1 95 ? 16.664 9.645 -1.418 1.00 87.31 95 THR A CA 1
ATOM 769 C C . THR A 1 95 ? 15.811 8.523 -2.013 1.00 87.31 95 THR A C 1
ATOM 771 O O . THR A 1 95 ? 16.261 7.845 -2.931 1.00 87.31 95 THR A O 1
ATOM 774 N N . LEU A 1 96 ? 14.552 8.384 -1.591 1.00 84.62 96 LEU A N 1
ATOM 775 C CA . LEU A 1 96 ? 13.612 7.415 -2.168 1.00 84.62 96 LEU A CA 1
ATOM 776 C C . LEU A 1 96 ? 13.326 7.653 -3.656 1.00 84.62 96 LEU A C 1
ATOM 778 O O . LEU A 1 96 ? 13.207 6.709 -4.444 1.00 84.62 96 LEU A O 1
ATOM 782 N N . THR A 1 97 ? 13.258 8.922 -4.055 1.00 87.00 97 THR A N 1
ATOM 783 C CA . THR A 1 97 ? 13.123 9.309 -5.463 1.00 87.00 97 THR A CA 1
ATOM 784 C C . THR A 1 97 ? 14.374 8.917 -6.254 1.00 87.00 97 THR A C 1
ATOM 786 O O . THR A 1 97 ? 14.258 8.353 -7.341 1.00 87.00 97 THR A O 1
ATOM 789 N N . TYR A 1 98 ? 15.571 9.127 -5.698 1.00 90.25 98 TYR A N 1
ATOM 790 C CA . TYR A 1 98 ? 16.826 8.703 -6.325 1.00 90.25 98 TYR A CA 1
ATOM 791 C C . TYR A 1 98 ? 16.962 7.181 -6.424 1.00 90.25 98 TYR A C 1
ATOM 793 O O . TYR A 1 98 ? 17.430 6.693 -7.450 1.00 90.25 98 TYR A O 1
ATOM 801 N N . MET A 1 99 ? 16.515 6.426 -5.419 1.00 89.88 99 MET A N 1
ATOM 802 C CA . MET A 1 99 ? 16.459 4.960 -5.487 1.00 89.88 99 MET A CA 1
ATOM 803 C C . MET A 1 99 ? 15.536 4.495 -6.621 1.00 89.88 99 MET A C 1
ATOM 805 O O . MET A 1 99 ? 15.899 3.624 -7.406 1.00 89.88 99 MET A O 1
ATOM 809 N N . SER A 1 100 ? 14.368 5.128 -6.763 1.00 88.50 100 SER A N 1
ATOM 810 C CA . SER A 1 100 ? 13.424 4.817 -7.845 1.00 88.50 100 SER A CA 1
ATOM 811 C C . SER A 1 100 ? 13.993 5.164 -9.227 1.00 88.50 100 SER A C 1
ATOM 813 O O . SER A 1 100 ? 13.806 4.414 -10.185 1.00 88.50 100 SER A O 1
ATOM 815 N N . LEU A 1 101 ? 14.726 6.277 -9.336 1.00 92.25 101 LEU A N 1
ATOM 816 C CA . LEU A 1 101 ? 15.419 6.672 -10.563 1.00 92.25 101 LEU A CA 1
ATOM 817 C C . LEU A 1 101 ? 16.561 5.707 -10.912 1.00 92.25 101 LEU A C 1
ATOM 819 O O . LEU A 1 101 ? 16.738 5.371 -12.082 1.00 92.25 101 LEU A O 1
ATOM 823 N N . TYR A 1 102 ? 17.308 5.237 -9.909 1.00 93.38 102 TYR A N 1
ATOM 824 C CA . TYR A 1 102 ? 18.332 4.210 -10.086 1.00 93.38 102 TYR A CA 1
ATOM 825 C C . TYR A 1 102 ? 17.731 2.945 -10.706 1.00 93.38 102 TYR A C 1
ATOM 827 O O . TYR A 1 102 ? 18.250 2.448 -11.705 1.00 93.38 102 TYR A O 1
ATOM 835 N N . ASP A 1 103 ? 16.601 2.473 -10.179 1.00 93.38 103 ASP A N 1
ATOM 836 C CA . ASP A 1 103 ? 15.921 1.282 -10.697 1.00 93.38 103 ASP A CA 1
ATOM 837 C C . ASP A 1 103 ? 15.410 1.472 -12.125 1.00 93.38 103 ASP A C 1
ATOM 839 O O . ASP A 1 103 ? 15.514 0.555 -12.938 1.00 93.38 103 ASP A O 1
ATOM 843 N N . ALA A 1 104 ? 14.908 2.664 -12.459 1.00 93.75 104 ALA A N 1
ATOM 844 C CA . ALA A 1 104 ? 14.474 2.989 -13.816 1.00 93.75 104 ALA A CA 1
ATOM 845 C C . ALA A 1 104 ? 15.640 2.952 -14.821 1.00 93.75 104 ALA A C 1
ATOM 847 O O . ALA A 1 104 ? 15.511 2.385 -15.907 1.00 93.75 104 ALA A O 1
ATOM 848 N N . LEU A 1 105 ? 16.799 3.508 -14.455 1.00 96.00 105 LEU A N 1
ATOM 849 C CA . LEU A 1 105 ? 18.005 3.466 -15.290 1.00 96.00 105 LEU A CA 1
ATOM 850 C C . LEU A 1 105 ? 18.581 2.049 -15.392 1.00 96.00 105 LEU A C 1
ATOM 852 O O . LEU A 1 105 ? 19.036 1.645 -16.462 1.00 96.00 105 LEU A O 1
ATOM 856 N N . PHE A 1 106 ? 18.532 1.279 -14.306 1.00 96.44 106 PHE A N 1
ATOM 857 C CA . PHE A 1 106 ? 18.966 -0.114 -14.300 1.00 96.44 106 PHE A CA 1
ATOM 858 C C . PHE A 1 106 ? 18.081 -0.978 -15.206 1.00 96.44 106 PHE A C 1
ATOM 860 O O . PHE A 1 106 ? 18.596 -1.726 -16.037 1.00 96.44 106 PHE A O 1
ATOM 867 N N . LEU A 1 107 ? 16.757 -0.806 -15.133 1.00 95.94 107 LEU A N 1
ATOM 868 C CA . LEU A 1 107 ? 15.794 -1.428 -16.043 1.00 95.94 107 LEU A CA 1
ATOM 869 C C . LEU A 1 107 ? 16.070 -1.060 -17.506 1.00 95.94 107 LEU A C 1
ATOM 871 O O . LEU A 1 107 ? 16.065 -1.943 -18.363 1.00 95.94 107 LEU A O 1
ATOM 875 N N . TYR A 1 108 ? 16.349 0.215 -17.792 1.00 95.69 108 TYR A N 1
ATOM 876 C CA . TYR A 1 108 ? 16.740 0.653 -19.133 1.00 95.69 108 TYR A CA 1
ATOM 877 C C . TYR A 1 108 ? 18.006 -0.053 -19.620 1.00 95.69 108 TYR A C 1
ATOM 879 O O . TYR A 1 108 ? 18.023 -0.564 -20.736 1.00 95.69 108 TYR A O 1
ATOM 887 N N . GLY A 1 109 ? 19.040 -0.145 -18.780 1.00 95.94 109 GLY A N 1
ATOM 888 C CA . GLY A 1 109 ? 20.276 -0.852 -19.117 1.00 95.94 109 GLY A CA 1
ATOM 889 C C . GLY A 1 109 ? 20.048 -2.337 -19.409 1.00 95.94 109 GLY A C 1
ATOM 890 O O . GLY A 1 109 ? 20.577 -2.859 -20.389 1.00 95.94 109 GLY A O 1
ATOM 891 N N . LEU A 1 110 ? 19.214 -3.004 -18.606 1.00 96.38 110 LEU A N 1
ATOM 892 C CA . LEU A 1 110 ? 18.821 -4.395 -18.832 1.00 96.38 110 LEU A CA 1
ATOM 893 C C . LEU A 1 110 ? 18.063 -4.571 -20.156 1.00 96.38 110 LEU A C 1
ATOM 895 O O . LEU A 1 110 ? 18.374 -5.476 -20.924 1.00 96.38 110 LEU A O 1
ATOM 899 N N . ALA A 1 111 ? 17.096 -3.698 -20.439 1.00 95.50 111 ALA A N 1
ATOM 900 C CA . ALA A 1 111 ? 16.316 -3.745 -21.671 1.00 95.50 111 ALA A CA 1
ATOM 901 C C . ALA A 1 111 ? 17.173 -3.459 -22.913 1.00 95.50 111 ALA A C 1
ATOM 903 O O . ALA A 1 111 ? 17.025 -4.133 -23.929 1.00 95.50 111 ALA A O 1
ATOM 904 N N . LEU A 1 112 ? 18.095 -2.496 -22.821 1.00 95.12 112 LEU A N 1
ATOM 905 C CA . LEU A 1 112 ? 19.022 -2.150 -23.895 1.00 95.12 112 LEU A CA 1
ATOM 906 C C . LEU A 1 112 ? 19.997 -3.293 -24.190 1.00 95.12 112 LEU A C 1
ATOM 908 O O . LEU A 1 112 ? 20.231 -3.597 -25.356 1.00 95.12 112 LEU A O 1
ATOM 912 N N . ARG A 1 113 ? 20.535 -3.939 -23.149 1.00 95.19 113 ARG A N 1
ATOM 913 C CA . ARG A 1 113 ? 21.386 -5.126 -23.292 1.00 95.19 113 ARG A CA 1
ATOM 914 C C . ARG A 1 113 ? 20.639 -6.241 -24.017 1.00 95.19 113 ARG A C 1
ATOM 916 O O . ARG A 1 113 ? 21.136 -6.740 -25.018 1.00 95.19 113 ARG A O 1
ATOM 923 N N . ASP A 1 114 ? 19.443 -6.586 -23.552 1.00 94.88 114 ASP A N 1
ATOM 924 C CA . ASP A 1 114 ? 18.669 -7.683 -24.137 1.00 94.88 114 ASP A CA 1
ATOM 925 C C . ASP A 1 114 ? 18.226 -7.362 -25.582 1.00 94.88 114 ASP A C 1
ATOM 927 O O . ASP A 1 114 ? 18.152 -8.252 -26.424 1.00 94.88 114 ASP A O 1
ATOM 931 N N . ALA A 1 115 ? 17.959 -6.089 -25.899 1.00 94.31 115 ALA A N 1
ATOM 932 C CA . ALA A 1 115 ? 17.681 -5.649 -27.267 1.00 94.31 115 ALA A CA 1
ATOM 933 C C . ALA A 1 115 ? 18.924 -5.738 -28.171 1.00 94.31 115 ALA A C 1
ATOM 935 O O . ALA A 1 115 ? 18.819 -6.170 -29.320 1.00 94.31 115 ALA A O 1
ATOM 936 N N . PHE A 1 116 ? 20.097 -5.351 -27.657 1.00 94.75 116 PHE A N 1
ATOM 937 C CA . PHE A 1 116 ? 21.370 -5.456 -28.371 1.00 94.75 116 PHE A CA 1
ATOM 938 C C . PHE A 1 116 ? 21.745 -6.915 -28.652 1.00 94.75 116 PHE A C 1
ATOM 940 O O . PHE A 1 116 ? 22.217 -7.220 -29.741 1.00 94.75 116 PHE A O 1
ATOM 947 N N . GLU A 1 117 ? 21.510 -7.818 -27.699 1.00 94.19 117 GLU A N 1
ATOM 948 C CA . GLU A 1 117 ? 21.750 -9.256 -27.869 1.00 94.19 117 GLU A CA 1
ATOM 949 C C . GLU A 1 117 ? 20.829 -9.888 -28.926 1.00 94.19 117 GLU A C 1
ATOM 951 O O . GLU A 1 117 ? 21.248 -10.815 -29.616 1.00 94.19 117 GLU A O 1
ATOM 956 N N . GLU A 1 118 ? 19.598 -9.389 -29.083 1.00 91.31 118 GLU A N 1
ATOM 957 C CA . GLU A 1 118 ? 18.632 -9.919 -30.054 1.00 91.31 118 GLU A CA 1
ATOM 958 C C . GLU A 1 118 ? 18.872 -9.420 -31.484 1.00 91.31 118 GLU A C 1
ATOM 960 O O . GLU A 1 118 ? 18.864 -10.213 -32.424 1.00 91.31 118 GLU A O 1
ATOM 965 N N . VAL A 1 119 ? 19.048 -8.109 -31.661 1.00 91.12 119 VAL A N 1
ATOM 966 C CA . VAL A 1 119 ? 19.093 -7.486 -32.996 1.00 91.12 119 VAL A CA 1
ATOM 967 C C . VAL A 1 119 ? 20.526 -7.198 -33.449 1.00 91.12 119 VAL A C 1
ATOM 969 O O . VAL A 1 119 ? 20.807 -7.177 -34.648 1.00 91.12 119 VAL A O 1
ATOM 972 N N . GLY A 1 120 ? 21.453 -7.001 -32.510 1.00 84.44 120 GLY A N 1
ATOM 973 C CA . GLY A 1 120 ? 22.771 -6.439 -32.793 1.00 84.44 120 GLY A CA 1
ATOM 974 C C . GLY A 1 120 ? 22.704 -4.971 -33.236 1.00 84.44 120 GLY A C 1
ATOM 975 O O . GLY A 1 120 ? 21.635 -4.372 -33.335 1.00 84.44 120 GLY A O 1
ATOM 976 N N . GLY A 1 121 ? 23.870 -4.381 -33.509 1.00 84.25 121 GLY A N 1
ATOM 977 C CA . GLY A 1 121 ? 23.975 -3.010 -34.025 1.00 84.25 121 GLY A CA 1
ATOM 978 C C . GLY A 1 121 ? 24.034 -1.926 -32.942 1.00 84.25 121 GLY A C 1
ATOM 979 O O . GLY A 1 121 ? 23.353 -1.970 -31.919 1.00 84.25 121 GLY A O 1
ATOM 980 N N . TYR A 1 122 ? 24.894 -0.926 -33.156 1.00 82.19 122 TYR A N 1
ATOM 981 C CA . TYR A 1 122 ? 25.097 0.180 -32.207 1.00 82.19 122 TYR A CA 1
ATOM 982 C C . TYR A 1 122 ? 23.918 1.166 -32.159 1.00 82.19 122 TYR A C 1
ATOM 984 O O . TYR A 1 122 ? 23.820 1.971 -31.235 1.00 82.19 122 TYR A O 1
ATOM 992 N N . ASP A 1 123 ? 23.015 1.103 -33.131 1.00 90.75 123 ASP A N 1
ATOM 993 C CA . ASP A 1 123 ? 21.829 1.938 -33.309 1.00 90.75 123 ASP A CA 1
ATOM 994 C C . ASP A 1 123 ? 20.575 1.394 -32.607 1.00 90.75 123 ASP A C 1
ATOM 996 O O . ASP A 1 123 ? 19.548 2.070 -32.592 1.00 90.75 123 ASP A O 1
ATOM 1000 N N . VAL A 1 124 ? 20.654 0.238 -31.934 1.00 90.75 124 VAL A N 1
ATOM 1001 C CA . VAL A 1 124 ? 19.515 -0.383 -31.225 1.00 90.75 124 VAL A CA 1
ATOM 1002 C C . VAL A 1 124 ? 18.825 0.556 -30.224 1.00 90.75 124 VAL A C 1
ATOM 1004 O O . VAL A 1 124 ? 17.611 0.492 -30.040 1.00 90.75 124 VAL A O 1
ATOM 1007 N N . HIS A 1 125 ? 19.579 1.492 -29.634 1.00 89.88 125 HIS A N 1
ATOM 1008 C CA . HIS A 1 125 ? 19.072 2.510 -28.710 1.00 89.88 125 HIS A CA 1
ATOM 1009 C C . HIS A 1 125 ? 18.031 3.457 -29.344 1.00 89.88 125 HIS A C 1
ATOM 1011 O O . HIS A 1 125 ? 17.278 4.109 -28.623 1.00 89.88 125 HIS A O 1
ATOM 1017 N N . GLN A 1 126 ? 17.968 3.536 -30.677 1.00 93.25 126 GLN A N 1
ATOM 1018 C CA . GLN A 1 126 ? 16.998 4.354 -31.412 1.00 93.25 126 GLN A CA 1
ATOM 1019 C C . GLN A 1 126 ? 15.624 3.677 -31.524 1.00 93.25 126 GLN A C 1
ATOM 1021 O O . GLN A 1 126 ? 14.615 4.356 -31.719 1.00 93.25 126 GLN A O 1
ATOM 1026 N N . ASN A 1 127 ? 15.549 2.351 -31.359 1.00 93.75 127 ASN A N 1
ATOM 1027 C CA . ASN A 1 127 ? 14.291 1.613 -31.410 1.00 93.75 127 ASN A CA 1
ATOM 1028 C C . ASN A 1 127 ? 13.599 1.602 -30.036 1.00 93.75 127 ASN A C 1
ATOM 1030 O O . ASN A 1 127 ? 13.618 0.615 -29.296 1.00 93.75 127 ASN A O 1
ATOM 1034 N N . GLY A 1 128 ? 12.957 2.724 -29.699 1.00 92.06 128 GLY A N 1
ATOM 1035 C CA . GLY A 1 128 ? 12.272 2.899 -28.416 1.00 92.06 128 GLY A CA 1
ATOM 1036 C C . GLY A 1 128 ? 11.150 1.884 -28.164 1.00 92.06 128 GLY A C 1
ATOM 1037 O O . GLY A 1 128 ? 10.947 1.474 -27.024 1.00 92.06 128 GLY A O 1
ATOM 1038 N N . SER A 1 129 ? 10.452 1.430 -29.211 1.00 92.56 129 SER A N 1
ATOM 1039 C CA . SER A 1 129 ? 9.395 0.418 -29.087 1.00 92.56 129 SER A CA 1
ATOM 1040 C C . SER A 1 129 ? 9.949 -0.940 -28.658 1.00 92.56 129 SER A C 1
ATOM 1042 O O . SER A 1 129 ? 9.378 -1.569 -27.768 1.00 92.56 129 SER A O 1
ATOM 1044 N N . LEU A 1 130 ? 11.077 -1.364 -29.235 1.00 93.06 130 LEU A N 1
ATOM 1045 C CA . LEU A 1 130 ? 11.759 -2.599 -28.845 1.00 93.06 130 LEU A CA 1
ATOM 1046 C C . LEU A 1 130 ? 12.253 -2.525 -27.398 1.00 93.06 130 LEU A C 1
ATOM 1048 O O . LEU A 1 130 ? 12.003 -3.436 -26.612 1.00 93.06 130 LEU A O 1
ATOM 1052 N N . ILE A 1 131 ? 12.904 -1.422 -27.024 1.00 93.88 131 ILE A N 1
ATOM 1053 C CA . ILE A 1 131 ? 13.409 -1.228 -25.658 1.00 93.88 131 ILE A CA 1
ATOM 1054 C C . ILE A 1 131 ? 12.255 -1.237 -24.657 1.00 93.88 131 ILE A C 1
ATOM 1056 O O . ILE A 1 131 ? 12.326 -1.940 -23.653 1.00 93.88 131 ILE A O 1
ATOM 1060 N N . CYS A 1 132 ? 11.170 -0.515 -24.945 1.00 92.12 132 CYS A N 1
ATOM 1061 C CA . CYS A 1 132 ? 9.981 -0.500 -24.099 1.00 92.12 132 CYS A CA 1
ATOM 1062 C C . CYS A 1 132 ? 9.400 -1.911 -23.936 1.00 92.12 132 CYS A C 1
ATOM 1064 O O . CYS A 1 132 ? 9.155 -2.341 -22.812 1.00 92.12 132 CYS A O 1
ATOM 1066 N N . ALA A 1 133 ? 9.282 -2.682 -25.022 1.00 91.81 133 ALA A N 1
ATOM 1067 C CA . ALA A 1 133 ? 8.831 -4.070 -24.954 1.00 91.81 133 ALA A CA 1
ATOM 1068 C C . ALA A 1 133 ? 9.722 -4.923 -24.028 1.00 91.81 133 ALA A C 1
ATOM 1070 O O . ALA A 1 133 ? 9.201 -5.675 -23.204 1.00 91.81 133 ALA A O 1
ATOM 1071 N N . LYS A 1 134 ? 11.050 -4.741 -24.074 1.00 93.75 134 LYS A N 1
ATOM 1072 C CA . LYS A 1 134 ? 12.023 -5.429 -23.197 1.00 93.75 134 LYS A CA 1
ATOM 1073 C C . LYS A 1 134 ? 11.996 -4.988 -21.726 1.00 93.75 134 LYS A C 1
ATOM 1075 O O . LYS A 1 134 ? 12.562 -5.682 -20.875 1.00 93.75 134 LYS A O 1
ATOM 1080 N N . MET A 1 135 ? 11.351 -3.864 -21.411 1.00 92.81 135 MET A N 1
ATOM 1081 C CA . MET A 1 135 ? 11.130 -3.406 -20.032 1.00 92.81 135 MET A CA 1
ATOM 1082 C C . MET A 1 135 ? 9.872 -4.003 -19.392 1.00 92.81 135 MET A C 1
ATOM 1084 O O . MET A 1 135 ? 9.756 -4.003 -18.166 1.00 92.81 135 MET A O 1
ATOM 1088 N N . THR A 1 136 ? 8.919 -4.473 -20.198 1.00 91.31 136 THR A N 1
ATOM 1089 C CA . THR A 1 136 ? 7.647 -5.020 -19.709 1.00 91.31 136 THR A CA 1
ATOM 1090 C C . THR A 1 136 ? 7.770 -6.465 -19.231 1.00 91.31 136 THR A C 1
ATOM 1092 O O . THR A 1 136 ? 8.686 -7.182 -19.628 1.00 91.31 136 THR A O 1
ATOM 1095 N N . ASN A 1 137 ? 6.828 -6.890 -18.383 1.00 88.25 137 ASN A N 1
ATOM 1096 C CA . ASN A 1 137 ? 6.732 -8.253 -17.843 1.00 88.25 137 ASN A CA 1
ATOM 1097 C C . ASN A 1 137 ? 8.064 -8.768 -17.263 1.00 88.25 137 ASN A C 1
ATOM 1099 O O . ASN A 1 137 ? 8.469 -9.913 -17.473 1.00 88.25 137 ASN A O 1
ATOM 1103 N N . ARG A 1 138 ? 8.785 -7.892 -16.560 1.00 88.81 138 ARG A N 1
ATOM 1104 C CA . ARG A 1 138 ? 10.163 -8.123 -16.128 1.00 88.81 138 ARG A CA 1
ATOM 1105 C C . ARG A 1 138 ? 10.281 -8.027 -14.620 1.00 88.81 138 ARG A C 1
ATOM 1107 O O . ARG A 1 138 ? 9.746 -7.109 -14.008 1.00 88.81 138 ARG A O 1
ATOM 1114 N N . GLN A 1 139 ? 11.066 -8.927 -14.044 1.00 90.94 139 GLN A N 1
ATOM 1115 C CA . GLN A 1 139 ? 11.421 -8.919 -12.632 1.00 90.94 139 GLN A CA 1
ATOM 1116 C C . GLN A 1 139 ? 12.937 -8.796 -12.471 1.00 90.94 139 GLN A C 1
ATOM 1118 O O . GLN A 1 139 ? 13.691 -9.459 -13.186 1.00 90.94 139 GLN A O 1
ATOM 1123 N N . PHE A 1 140 ? 13.399 -7.948 -11.554 1.00 92.00 140 PHE A N 1
ATOM 1124 C CA . PHE A 1 140 ? 14.821 -7.796 -11.236 1.00 92.00 140 PHE A CA 1
ATOM 1125 C C . PHE A 1 140 ? 15.033 -7.290 -9.803 1.00 92.00 140 PHE A C 1
ATOM 1127 O O . PHE A 1 140 ? 14.096 -6.846 -9.144 1.00 92.00 140 PHE A O 1
ATOM 1134 N N . MET A 1 141 ? 16.274 -7.363 -9.318 1.00 90.56 141 MET A N 1
ATOM 1135 C CA . MET A 1 141 ? 16.679 -6.770 -8.040 1.00 90.56 141 MET A CA 1
ATOM 1136 C C . MET A 1 141 ? 17.290 -5.389 -8.283 1.00 90.56 141 MET A C 1
ATOM 1138 O O . MET A 1 141 ? 18.302 -5.279 -8.975 1.00 90.56 141 MET A O 1
ATOM 1142 N N . GLY A 1 142 ? 16.659 -4.356 -7.734 1.00 89.81 142 GLY A N 1
ATOM 1143 C CA . GLY A 1 142 ? 17.099 -2.965 -7.766 1.00 89.81 142 GLY A CA 1
ATOM 1144 C C . GLY A 1 142 ? 17.543 -2.446 -6.393 1.00 89.81 142 GLY A C 1
ATOM 1145 O O . GLY A 1 142 ? 17.633 -3.192 -5.417 1.00 89.81 142 GLY A O 1
ATOM 1146 N N . ALA A 1 143 ? 17.796 -1.141 -6.307 1.00 89.44 143 ALA A N 1
ATOM 1147 C CA . ALA A 1 143 ? 18.097 -0.423 -5.071 1.00 89.44 143 ALA A CA 1
ATOM 1148 C C . ALA A 1 143 ? 16.909 -0.404 -4.099 1.00 89.44 143 ALA A C 1
ATOM 1150 O O . ALA A 1 143 ? 17.114 -0.378 -2.890 1.00 89.44 143 ALA A O 1
ATOM 1151 N N . THR A 1 144 ? 15.674 -0.461 -4.603 1.00 87.00 144 THR A N 1
ATOM 1152 C CA . THR A 1 144 ? 14.464 -0.602 -3.771 1.00 87.00 144 THR A CA 1
ATOM 1153 C C . THR A 1 144 ? 14.078 -2.069 -3.523 1.00 87.00 144 THR A C 1
ATOM 1155 O O . THR A 1 144 ? 12.926 -2.378 -3.228 1.00 87.00 144 THR A O 1
ATOM 1158 N N . GLY A 1 145 ? 15.019 -3.007 -3.661 1.00 86.25 145 GLY A N 1
ATOM 1159 C CA . GLY A 1 145 ? 14.756 -4.439 -3.539 1.00 86.25 145 GLY A CA 1
ATOM 1160 C C . GLY A 1 145 ? 14.149 -5.026 -4.814 1.00 86.25 145 GLY A C 1
ATOM 1161 O O . GLY A 1 145 ? 14.551 -4.681 -5.923 1.00 86.25 145 GLY A O 1
ATOM 1162 N N . GLN A 1 146 ? 13.209 -5.958 -4.676 1.00 87.12 146 GLN A N 1
ATOM 1163 C CA . GLN A 1 146 ? 12.593 -6.608 -5.830 1.00 87.12 146 GLN A CA 1
ATOM 1164 C C . GLN A 1 146 ? 11.692 -5.633 -6.603 1.00 87.12 146 GLN A C 1
ATOM 1166 O O . GLN A 1 146 ? 10.779 -5.020 -6.047 1.00 87.12 146 GLN A O 1
ATOM 1171 N N . VAL A 1 147 ? 11.931 -5.522 -7.907 1.00 90.00 147 VAL A N 1
ATOM 1172 C CA . VAL A 1 147 ? 11.144 -4.712 -8.835 1.00 90.00 147 VAL A CA 1
ATOM 1173 C C . VAL A 1 147 ? 10.445 -5.638 -9.817 1.00 90.00 147 VAL A C 1
ATOM 1175 O O . VAL A 1 147 ? 11.099 -6.411 -10.517 1.00 90.00 147 VAL A O 1
ATOM 1178 N N . LEU A 1 148 ? 9.119 -5.528 -9.881 1.00 91.25 148 LEU A N 1
ATOM 1179 C CA . LEU A 1 148 ? 8.288 -6.183 -10.882 1.00 91.25 148 LEU A CA 1
ATOM 1180 C C . LEU A 1 148 ? 7.657 -5.130 -11.792 1.00 91.25 148 LEU A C 1
ATOM 1182 O O . LEU A 1 148 ? 6.965 -4.233 -11.316 1.00 91.25 148 LEU A O 1
ATOM 1186 N N . MET A 1 149 ? 7.870 -5.259 -13.094 1.00 90.31 149 MET A N 1
ATOM 1187 C CA . MET A 1 149 ? 7.214 -4.473 -14.132 1.00 90.31 149 MET A CA 1
ATOM 1188 C C . MET A 1 149 ? 6.184 -5.355 -14.817 1.00 90.31 149 MET A C 1
ATOM 1190 O O . MET A 1 149 ? 6.542 -6.390 -15.377 1.00 90.31 149 MET A O 1
ATOM 1194 N N . ASN A 1 150 ? 4.917 -4.951 -14.811 1.00 86.94 150 ASN A N 1
ATOM 1195 C CA . ASN A 1 150 ? 3.890 -5.685 -15.540 1.00 86.94 150 ASN A CA 1
ATOM 1196 C C . ASN A 1 150 ? 4.011 -5.466 -17.060 1.00 86.94 150 ASN A C 1
ATOM 1198 O O . ASN A 1 150 ? 4.893 -4.763 -17.567 1.00 86.94 150 ASN A O 1
ATOM 1202 N N . ASN A 1 151 ? 3.099 -6.067 -17.813 1.00 86.00 151 ASN A N 1
ATOM 1203 C CA . ASN A 1 151 ? 3.053 -5.966 -19.270 1.00 86.00 151 ASN A CA 1
ATOM 1204 C C . ASN A 1 151 ? 2.725 -4.556 -19.811 1.00 86.00 151 ASN A C 1
ATOM 1206 O O . ASN A 1 151 ? 2.900 -4.303 -20.998 1.00 86.00 151 ASN A O 1
ATOM 1210 N N . LYS A 1 152 ? 2.264 -3.631 -18.960 1.00 84.50 152 LYS A N 1
ATOM 1211 C CA . LYS A 1 152 ? 1.990 -2.225 -19.301 1.00 84.50 152 LYS A CA 1
ATOM 1212 C C . LYS A 1 152 ? 3.129 -1.285 -18.894 1.00 84.50 152 LYS A C 1
ATOM 1214 O O . LYS A 1 152 ? 2.922 -0.076 -18.851 1.00 84.50 152 LYS A O 1
ATOM 1219 N N . ALA A 1 153 ? 4.304 -1.825 -18.559 1.00 85.69 153 ALA A N 1
ATOM 1220 C CA . ALA A 1 153 ? 5.428 -1.072 -17.998 1.00 85.69 153 ALA A CA 1
ATOM 1221 C C . ALA A 1 153 ? 5.061 -0.314 -16.706 1.00 85.69 153 ALA A C 1
ATOM 1223 O O . ALA A 1 153 ? 5.636 0.728 -16.396 1.00 85.69 153 ALA A O 1
ATOM 1224 N N . ILE A 1 154 ? 4.113 -0.842 -15.928 1.00 86.75 154 ILE A N 1
ATOM 1225 C CA . ILE A 1 154 ? 3.756 -0.312 -14.614 1.00 86.75 154 ILE A CA 1
ATOM 1226 C C . ILE A 1 154 ? 4.455 -1.160 -13.561 1.00 86.75 154 ILE A C 1
ATOM 1228 O O . ILE A 1 154 ? 4.369 -2.391 -13.573 1.00 86.75 154 ILE A O 1
ATOM 1232 N N . ARG A 1 155 ? 5.133 -0.490 -12.629 1.00 86.94 155 ARG A N 1
ATOM 1233 C CA . ARG A 1 155 ? 5.735 -1.150 -11.477 1.00 86.94 155 ARG A CA 1
ATOM 1234 C C . ARG A 1 155 ? 4.640 -1.680 -10.553 1.00 86.94 155 ARG A C 1
ATOM 1236 O O . ARG A 1 155 ? 3.794 -0.915 -10.095 1.00 86.94 155 ARG A O 1
ATOM 1243 N N . VAL A 1 156 ? 4.687 -2.971 -10.253 1.00 87.25 156 VAL A N 1
ATOM 1244 C CA . VAL A 1 156 ? 3.797 -3.630 -9.297 1.00 87.25 156 VAL A CA 1
ATOM 1245 C C . VAL A 1 156 ? 4.520 -3.689 -7.950 1.00 87.25 156 VAL A C 1
ATOM 1247 O O . VAL A 1 156 ? 5.547 -4.362 -7.846 1.00 87.25 156 VAL A O 1
ATOM 1250 N N . PRO A 1 157 ? 4.060 -2.954 -6.925 1.00 81.88 157 PRO A N 1
ATOM 1251 C CA . PRO A 1 157 ? 4.692 -2.976 -5.613 1.00 81.88 157 PRO A CA 1
ATOM 1252 C C . PRO A 1 157 ? 4.336 -4.265 -4.868 1.00 81.88 157 PRO A C 1
ATOM 1254 O O . PRO A 1 157 ? 3.190 -4.711 -4.908 1.00 81.88 157 PRO A O 1
ATOM 1257 N N . SER A 1 158 ? 5.298 -4.825 -4.141 1.00 83.44 158 SER A N 1
ATOM 1258 C CA . SER A 1 158 ? 5.000 -5.757 -3.051 1.00 83.44 158 SER A CA 1
ATOM 1259 C C . SER A 1 158 ? 4.524 -4.956 -1.834 1.00 83.44 158 SER A C 1
ATOM 1261 O O . SER A 1 158 ? 4.851 -3.775 -1.714 1.00 83.44 158 SER A O 1
ATOM 1263 N N . TYR A 1 159 ? 3.762 -5.557 -0.925 1.00 83.19 159 TYR A N 1
ATOM 1264 C CA . TYR A 1 159 ? 3.276 -4.890 0.289 1.00 83.19 159 TYR A CA 1
ATOM 1265 C C . TYR A 1 159 ? 3.648 -5.683 1.533 1.00 83.19 159 TYR A C 1
ATOM 1267 O O . TYR A 1 159 ? 3.650 -6.909 1.511 1.00 83.19 159 TYR A O 1
ATOM 1275 N N . ALA A 1 160 ? 3.899 -4.991 2.637 1.00 82.19 160 ALA A N 1
ATOM 1276 C CA . ALA A 1 160 ? 4.080 -5.605 3.942 1.00 82.19 160 ALA A CA 1
ATOM 1277 C C . ALA A 1 160 ? 2.985 -5.118 4.892 1.00 82.19 160 ALA A C 1
ATOM 1279 O O . ALA A 1 160 ? 2.679 -3.926 4.978 1.00 82.19 160 ALA A O 1
ATOM 1280 N N . THR A 1 161 ? 2.366 -6.065 5.588 1.00 81.69 161 THR A N 1
ATOM 1281 C CA . THR A 1 161 ? 1.353 -5.805 6.607 1.00 81.69 161 THR A CA 1
ATOM 1282 C C . THR A 1 161 ? 1.977 -5.994 7.976 1.00 81.69 161 THR A C 1
ATOM 1284 O O . THR A 1 161 ? 2.431 -7.087 8.316 1.00 81.69 161 THR A O 1
ATOM 1287 N N . TYR A 1 162 ? 1.961 -4.937 8.773 1.00 83.31 162 TYR A N 1
ATOM 1288 C CA . TYR A 1 162 ? 2.511 -4.892 10.114 1.00 83.31 162 TYR A CA 1
ATOM 1289 C C . TYR A 1 162 ? 1.398 -4.851 11.148 1.00 83.31 162 TYR A C 1
ATOM 1291 O O . TYR A 1 162 ? 0.379 -4.189 10.965 1.00 83.31 162 TYR A O 1
ATOM 1299 N N . HIS A 1 163 ? 1.636 -5.505 12.271 1.00 84.94 163 HIS A N 1
ATOM 1300 C CA . HIS A 1 163 ? 0.846 -5.369 13.479 1.00 84.94 163 HIS A CA 1
ATOM 1301 C C . HIS A 1 163 ? 1.633 -4.549 14.496 1.00 84.94 163 HIS A C 1
ATOM 1303 O O . HIS A 1 163 ? 2.784 -4.873 14.811 1.00 84.94 163 HIS A O 1
ATOM 1309 N N . ALA A 1 164 ? 1.020 -3.473 14.982 1.00 86.69 164 ALA A N 1
ATOM 1310 C CA . ALA A 1 164 ? 1.615 -2.593 15.972 1.00 86.69 164 ALA A CA 1
ATOM 1311 C C . ALA A 1 164 ? 1.383 -3.133 17.388 1.00 86.69 164 ALA A C 1
ATOM 1313 O O . ALA A 1 164 ? 0.247 -3.291 17.822 1.00 86.69 164 ALA A O 1
ATOM 1314 N N . THR A 1 165 ? 2.465 -3.391 18.121 1.00 85.62 165 THR A N 1
ATOM 1315 C CA . THR A 1 165 ? 2.430 -3.839 19.522 1.00 85.62 165 THR A CA 1
ATOM 1316 C C . THR A 1 165 ? 3.449 -3.072 20.341 1.00 85.62 165 THR A C 1
ATOM 1318 O O . THR A 1 165 ? 4.648 -3.140 20.058 1.00 85.62 165 THR A O 1
ATOM 1321 N N . ASN A 1 166 ? 2.997 -2.347 21.355 1.00 83.56 166 ASN A N 1
ATOM 1322 C CA . ASN A 1 166 ? 3.809 -1.564 22.281 1.00 83.56 166 ASN A CA 1
ATOM 1323 C C . ASN A 1 166 ? 4.839 -0.647 21.585 1.00 83.56 166 ASN A C 1
ATOM 1325 O O . ASN A 1 166 ? 6.010 -0.574 21.963 1.00 83.56 166 ASN A O 1
ATOM 1329 N N . GLY A 1 167 ? 4.423 0.026 20.508 1.00 80.12 167 GLY A N 1
ATOM 1330 C CA . GLY A 1 167 ? 5.302 0.896 19.715 1.00 80.12 167 GLY A CA 1
ATOM 1331 C C . GLY A 1 167 ? 6.365 0.164 18.889 1.00 80.12 167 GLY A C 1
ATOM 1332 O O . GLY A 1 167 ? 7.345 0.780 18.479 1.00 80.12 167 GLY A O 1
ATOM 1333 N N . THR A 1 168 ? 6.196 -1.136 18.654 1.00 81.50 168 THR A N 1
ATOM 1334 C CA . THR A 1 168 ? 6.995 -1.918 17.701 1.00 81.50 168 THR A CA 1
ATOM 1335 C C . THR A 1 168 ? 6.096 -2.453 16.596 1.00 81.50 168 THR A C 1
ATOM 1337 O O . THR A 1 168 ? 4.926 -2.749 16.840 1.00 81.50 168 THR A O 1
ATOM 1340 N N . LEU A 1 169 ? 6.633 -2.576 15.384 1.00 82.12 169 LEU A N 1
ATOM 1341 C CA . LEU A 1 169 ? 5.936 -3.183 14.255 1.00 82.12 169 LEU A CA 1
ATOM 1342 C C . LEU A 1 169 ? 6.449 -4.599 14.027 1.00 82.12 169 LEU A C 1
ATOM 1344 O O . LEU A 1 169 ? 7.654 -4.822 13.936 1.00 82.12 169 LEU A O 1
ATOM 1348 N N . ARG A 1 170 ? 5.527 -5.554 13.915 1.00 81.00 170 ARG A N 1
ATOM 1349 C CA . ARG A 1 170 ? 5.830 -6.938 13.537 1.00 81.00 170 ARG A CA 1
ATOM 1350 C C . ARG A 1 170 ? 5.172 -7.256 12.210 1.00 81.00 170 ARG A C 1
ATOM 1352 O O . ARG A 1 170 ? 3.977 -7.027 12.066 1.00 81.00 170 ARG A O 1
ATOM 1359 N N . ILE A 1 171 ? 5.938 -7.793 11.268 1.00 76.12 171 ILE A N 1
ATOM 1360 C CA . ILE A 1 171 ? 5.403 -8.258 9.986 1.00 76.12 171 ILE A CA 1
ATOM 1361 C C . ILE A 1 171 ? 4.475 -9.449 10.250 1.00 76.12 171 ILE A C 1
ATOM 1363 O O . ILE A 1 171 ? 4.828 -10.370 10.986 1.00 76.12 171 ILE A O 1
ATOM 1367 N N . VAL A 1 172 ? 3.273 -9.400 9.680 1.00 78.69 172 VAL A N 1
ATOM 1368 C CA . VAL A 1 172 ? 2.256 -10.459 9.772 1.00 78.69 172 VAL A CA 1
ATOM 1369 C C . VAL A 1 172 ? 2.101 -11.170 8.436 1.00 78.69 172 VAL A C 1
ATOM 1371 O O . VAL A 1 172 ? 1.965 -12.391 8.394 1.00 78.69 172 VAL A O 1
ATOM 1374 N N . VAL A 1 173 ? 2.095 -10.401 7.347 1.00 78.94 173 VAL A N 1
ATOM 1375 C CA . VAL A 1 173 ? 1.952 -10.910 5.983 1.00 78.94 173 VAL A CA 1
ATOM 1376 C C . VAL A 1 173 ? 2.781 -10.051 5.047 1.00 78.94 173 VAL A C 1
ATOM 1378 O O . VAL A 1 173 ? 2.670 -8.823 5.073 1.00 78.94 173 VAL A O 1
ATOM 1381 N N . GLU A 1 174 ? 3.535 -10.706 4.177 1.00 79.50 174 GLU A N 1
ATOM 1382 C CA . GLU A 1 174 ? 4.145 -10.089 3.005 1.00 79.50 174 GLU A CA 1
ATOM 1383 C C . GLU A 1 174 ? 3.353 -10.512 1.770 1.00 79.50 174 GLU A C 1
ATOM 1385 O O . GLU A 1 174 ? 3.029 -11.684 1.580 1.00 79.50 174 GLU A O 1
ATOM 1390 N N . LEU A 1 175 ? 2.966 -9.532 0.963 1.00 80.00 175 LEU A N 1
ATOM 1391 C CA . LEU A 1 175 ? 2.306 -9.708 -0.321 1.00 80.00 175 LEU A CA 1
ATOM 1392 C C . LEU A 1 175 ? 3.340 -9.422 -1.399 1.00 80.00 175 LEU A C 1
ATOM 1394 O O . LEU A 1 175 ? 3.516 -8.275 -1.813 1.00 80.00 175 LEU A O 1
ATOM 1398 N N . GLU A 1 176 ? 4.041 -10.461 -1.831 1.00 82.44 176 GLU A N 1
ATOM 1399 C CA . GLU A 1 176 ? 5.044 -10.340 -2.879 1.00 82.44 176 GLU A CA 1
ATOM 1400 C C . GLU A 1 176 ? 4.390 -10.293 -4.255 1.00 82.44 176 GLU A C 1
ATOM 1402 O O . GLU A 1 176 ? 3.599 -11.168 -4.612 1.00 82.44 176 GLU A O 1
ATOM 1407 N N . ALA A 1 177 ? 4.750 -9.288 -5.048 1.00 84.12 177 ALA A N 1
ATOM 1408 C CA . ALA A 1 177 ? 4.386 -9.218 -6.448 1.00 84.12 177 ALA A CA 1
ATOM 1409 C C . ALA A 1 177 ? 5.253 -10.196 -7.256 1.00 84.12 177 ALA A C 1
ATOM 1411 O O . ALA A 1 177 ? 6.480 -10.083 -7.282 1.00 84.12 177 ALA A O 1
ATOM 1412 N N . ARG A 1 178 ? 4.623 -11.141 -7.957 1.00 83.25 178 ARG A N 1
ATOM 1413 C CA . ARG A 1 178 ? 5.296 -12.087 -8.859 1.00 83.25 178 ARG A CA 1
ATOM 1414 C C . ARG A 1 178 ? 4.595 -12.133 -10.214 1.00 83.25 178 ARG A C 1
ATOM 1416 O O . ARG A 1 178 ? 3.398 -11.870 -10.311 1.00 83.25 178 ARG A O 1
ATOM 1423 N N . ASN A 1 179 ? 5.343 -12.468 -11.262 1.00 79.56 179 ASN A N 1
ATOM 1424 C CA . ASN A 1 179 ? 4.742 -12.747 -12.566 1.00 79.56 179 ASN A CA 1
ATOM 1425 C C . ASN A 1 179 ? 3.931 -14.048 -12.507 1.00 79.56 179 ASN A C 1
ATOM 1427 O O . ASN A 1 179 ? 4.348 -15.019 -11.873 1.00 79.56 179 ASN A O 1
ATOM 1431 N N . VAL A 1 180 ? 2.779 -14.055 -13.174 1.00 76.81 180 VAL A N 1
ATOM 1432 C CA . VAL A 1 180 ? 1.942 -15.250 -13.343 1.00 76.81 180 VAL A CA 1
ATOM 1433 C C . VAL A 1 180 ? 2.486 -16.065 -14.516 1.00 76.81 180 VAL A C 1
ATOM 1435 O O . VAL A 1 180 ? 2.929 -15.490 -15.511 1.00 76.81 180 VAL A O 1
ATOM 1438 N N . ASP A 1 181 ? 2.431 -17.396 -14.421 1.00 67.25 181 ASP A N 1
ATOM 1439 C CA . ASP A 1 181 ? 2.804 -18.288 -15.522 1.00 67.25 181 ASP A CA 1
ATOM 1440 C C . ASP A 1 181 ? 2.079 -17.900 -16.827 1.00 67.25 181 ASP A C 1
ATOM 1442 O O . ASP A 1 181 ? 0.872 -17.623 -16.832 1.00 67.25 181 ASP A O 1
ATOM 1446 N N . ASN A 1 182 ? 2.821 -17.914 -17.943 1.00 60.03 182 ASN A N 1
ATOM 1447 C CA . ASN A 1 182 ? 2.420 -17.345 -19.241 1.00 60.03 182 ASN A CA 1
ATOM 1448 C C . ASN A 1 182 ? 0.997 -17.718 -19.705 1.00 60.03 182 ASN A C 1
ATOM 1450 O O . ASN A 1 182 ? 0.324 -16.889 -20.309 1.00 60.03 182 ASN A O 1
ATOM 1454 N N . GLN A 1 183 ? 0.490 -18.908 -19.360 1.00 59.38 183 GLN A N 1
ATOM 1455 C CA . GLN A 1 183 ? -0.833 -19.384 -19.793 1.00 59.38 183 GLN A CA 1
ATOM 1456 C C . GLN A 1 183 ? -2.007 -18.478 -19.375 1.00 59.38 183 GLN A C 1
ATOM 1458 O O . GLN A 1 183 ? -3.021 -18.440 -20.076 1.00 59.38 183 GLN A O 1
ATOM 1463 N N . ASN A 1 184 ? -1.897 -17.758 -18.254 1.00 58.88 184 ASN A N 1
ATOM 1464 C CA . ASN A 1 184 ? -2.937 -16.818 -17.816 1.00 58.88 184 ASN A CA 1
ATOM 1465 C C . ASN A 1 184 ? -2.773 -15.433 -18.462 1.00 58.88 184 ASN A C 1
ATOM 1467 O O . ASN A 1 184 ? -3.772 -14.820 -18.842 1.00 58.88 184 ASN A O 1
ATOM 1471 N N . CYS A 1 185 ? -1.531 -14.983 -18.658 1.00 63.31 185 CYS A N 1
ATOM 1472 C CA . CYS A 1 185 ? -1.208 -13.720 -19.330 1.00 63.31 185 CYS A CA 1
ATOM 1473 C C . CYS A 1 185 ? -1.603 -13.747 -20.821 1.00 63.31 185 CYS A C 1
ATOM 1475 O O . CYS A 1 185 ? -2.103 -12.750 -21.341 1.00 63.31 185 CYS A O 1
ATOM 1477 N N . ASP A 1 186 ? -1.487 -14.908 -21.480 1.00 65.88 186 ASP A N 1
ATOM 1478 C CA . ASP A 1 186 ? -1.920 -15.112 -22.871 1.00 65.88 186 ASP A CA 1
ATOM 1479 C C . ASP A 1 186 ? -3.446 -14.983 -23.044 1.00 65.88 186 ASP A C 1
ATOM 1481 O O . ASP A 1 186 ? -3.934 -14.584 -24.102 1.00 65.88 186 ASP A O 1
ATOM 1485 N N . ARG A 1 187 ? -4.221 -15.324 -22.004 1.00 68.44 187 ARG A N 1
ATOM 1486 C CA . ARG A 1 187 ? -5.695 -15.273 -22.017 1.00 68.44 187 ARG A CA 1
ATOM 1487 C C . ARG A 1 187 ? -6.243 -13.917 -21.595 1.00 68.44 187 ARG A C 1
ATOM 1489 O O . ARG A 1 187 ? -7.259 -13.481 -22.132 1.00 68.44 187 ARG A O 1
ATOM 1496 N N . ASN A 1 188 ? -5.603 -13.271 -20.623 1.00 71.06 188 ASN A N 1
ATOM 1497 C CA . ASN A 1 188 ? -5.951 -11.931 -20.181 1.00 71.06 188 ASN A CA 1
ATOM 1498 C C . ASN A 1 188 ? -4.671 -11.123 -19.917 1.00 71.06 188 ASN A C 1
ATOM 1500 O O . ASN A 1 188 ? -4.045 -11.300 -18.867 1.00 71.06 188 ASN A O 1
ATOM 1504 N N . PRO A 1 189 ? -4.324 -10.177 -20.809 1.00 68.81 189 PRO A N 1
ATOM 1505 C CA . PRO A 1 189 ? -3.162 -9.319 -20.626 1.00 68.81 189 PRO A CA 1
ATOM 1506 C C . PRO A 1 189 ? -3.196 -8.536 -19.306 1.00 68.81 189 PRO A C 1
ATOM 1508 O O . PRO A 1 189 ? -2.162 -8.109 -18.819 1.00 68.81 189 PRO A O 1
ATOM 1511 N N . GLU A 1 190 ? -4.348 -8.319 -18.674 1.00 66.44 190 GLU A N 1
ATOM 1512 C CA . GLU A 1 190 ? -4.389 -7.584 -17.402 1.00 66.44 190 GLU A CA 1
ATOM 1513 C C . GLU A 1 190 ? -3.977 -8.425 -16.178 1.00 66.44 190 GLU A C 1
ATOM 1515 O O . GLU A 1 190 ? -3.822 -7.874 -15.093 1.00 66.44 190 GLU A O 1
ATOM 1520 N N . GLN A 1 191 ? -3.754 -9.736 -16.335 1.00 69.00 191 GLN A N 1
ATOM 1521 C CA . GLN A 1 191 ? -3.464 -10.681 -15.244 1.00 69.00 191 GLN A CA 1
ATOM 1522 C C . GLN A 1 191 ? -2.081 -11.339 -15.371 1.00 69.00 191 GLN A C 1
ATOM 1524 O O . GLN A 1 191 ? -1.905 -12.521 -15.089 1.00 69.00 191 GLN A O 1
ATOM 1529 N N . CYS A 1 192 ? -1.079 -10.572 -15.799 1.00 73.19 192 CYS A N 1
ATOM 1530 C CA . CYS A 1 192 ? 0.295 -11.072 -15.940 1.00 73.19 192 CYS A CA 1
ATOM 1531 C C . CYS A 1 192 ? 1.105 -11.030 -14.631 1.00 73.19 192 CYS A C 1
ATOM 1533 O O . CYS A 1 192 ? 2.213 -11.553 -14.575 1.00 73.19 192 CYS A O 1
ATOM 1535 N N . SER A 1 193 ? 0.562 -10.429 -13.570 1.00 78.94 193 SER A N 1
ATOM 1536 C CA . SER A 1 193 ? 1.195 -10.333 -12.252 1.00 78.94 193 SER A CA 1
ATOM 1537 C C . SER A 1 193 ? 0.183 -10.610 -11.144 1.00 78.94 193 SER A C 1
ATOM 1539 O O . SER A 1 193 ? -0.946 -10.126 -11.221 1.00 78.94 193 SER A O 1
ATOM 1541 N N . GLU A 1 194 ? 0.596 -11.332 -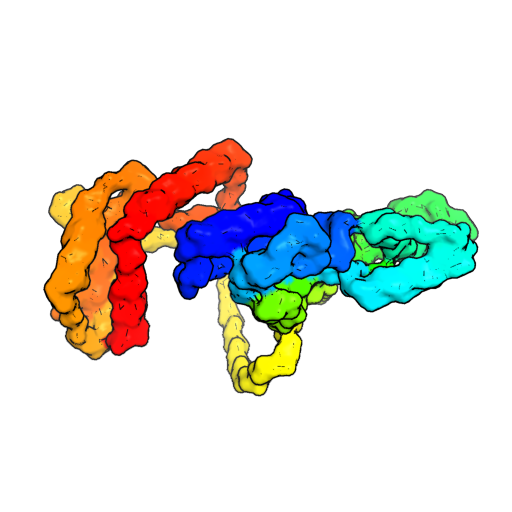10.105 1.00 78.69 194 GLU A N 1
ATOM 1542 C CA . GLU A 1 194 ? -0.205 -11.628 -8.915 1.00 78.69 194 GLU A CA 1
ATOM 1543 C C . GLU A 1 194 ? 0.543 -11.257 -7.630 1.00 78.69 194 GLU A C 1
ATOM 1545 O O . GLU A 1 194 ? 1.774 -11.231 -7.594 1.00 78.69 194 GLU A O 1
ATOM 1550 N N . HIS A 1 195 ? -0.207 -10.998 -6.559 1.00 76.56 195 HIS A N 1
ATOM 1551 C CA . HIS A 1 195 ? 0.343 -10.867 -5.211 1.00 76.56 195 HIS A CA 1
ATOM 1552 C C . HIS A 1 195 ? 0.194 -12.193 -4.474 1.00 76.56 195 HIS A C 1
ATOM 1554 O O . HIS A 1 195 ? -0.926 -12.623 -4.190 1.00 76.56 195 HIS A O 1
ATOM 1560 N N . ARG A 1 196 ? 1.312 -12.837 -4.130 1.00 76.50 196 ARG A N 1
ATOM 1561 C CA . ARG A 1 196 ? 1.305 -14.025 -3.271 1.00 76.50 196 ARG A CA 1
ATOM 1562 C C . ARG A 1 196 ? 1.533 -13.635 -1.827 1.00 76.50 196 ARG A C 1
ATOM 1564 O O . ARG A 1 196 ? 2.474 -12.914 -1.515 1.00 76.50 196 ARG A O 1
ATOM 1571 N N . SER A 1 197 ? 0.674 -14.144 -0.950 1.00 70.56 197 SER A N 1
ATOM 1572 C CA . SER A 1 197 ? 0.892 -14.034 0.484 1.00 70.56 197 SER A CA 1
ATOM 1573 C C . SER A 1 197 ? 1.945 -15.043 0.925 1.00 70.56 197 SER A C 1
ATOM 1575 O O . SER A 1 197 ? 1.741 -16.256 0.856 1.00 70.56 197 SER A O 1
ATOM 1577 N N . GLU A 1 198 ? 3.071 -14.537 1.406 1.00 64.69 198 GLU A N 1
ATOM 1578 C CA . GLU A 1 198 ? 4.058 -15.326 2.123 1.00 64.69 198 GLU A CA 1
ATOM 1579 C C . GLU A 1 198 ? 3.847 -15.065 3.620 1.00 64.69 198 GLU A C 1
ATOM 1581 O O . GLU A 1 198 ? 3.858 -13.929 4.103 1.00 64.69 198 GLU A O 1
ATOM 1586 N N . ARG A 1 199 ? 3.517 -16.126 4.367 1.00 52.38 199 ARG A N 1
ATOM 1587 C CA . ARG A 1 199 ? 3.389 -16.039 5.824 1.00 52.38 199 ARG A CA 1
ATOM 1588 C C . ARG A 1 199 ? 4.779 -16.176 6.422 1.00 52.38 199 ARG A C 1
ATOM 1590 O O . ARG A 1 199 ? 5.370 -17.251 6.337 1.00 52.38 199 ARG A O 1
ATOM 1597 N N . SER A 1 200 ? 5.267 -15.120 7.068 1.00 43.34 200 SER A N 1
ATOM 1598 C CA . SER A 1 200 ? 6.486 -15.176 7.872 1.00 43.34 200 SER A CA 1
ATOM 1599 C C . SER A 1 200 ? 6.324 -16.277 8.935 1.00 43.34 200 SER A C 1
ATOM 1601 O O . SER A 1 200 ? 5.364 -16.287 9.707 1.00 43.34 200 SER A O 1
ATOM 1603 N N . LEU A 1 201 ? 7.215 -17.269 8.907 1.00 37.66 201 LEU A N 1
ATOM 1604 C CA . LEU A 1 201 ? 7.125 -18.528 9.649 1.00 37.66 201 LEU A CA 1
ATOM 1605 C C . LEU A 1 201 ? 6.999 -18.333 11.172 1.00 37.66 201 LEU A C 1
ATOM 1607 O O . LEU A 1 201 ? 7.992 -18.221 11.885 1.00 37.66 201 LEU A O 1
ATOM 1611 N N . ALA A 1 202 ? 5.775 -18.436 11.687 1.00 33.59 202 ALA A N 1
ATOM 1612 C CA . ALA A 1 202 ? 5.496 -19.026 12.992 1.00 33.59 202 ALA A CA 1
ATOM 1613 C C . ALA A 1 202 ? 4.179 -19.816 12.901 1.00 33.59 202 ALA A C 1
ATOM 1615 O O . ALA A 1 202 ? 3.107 -19.246 12.722 1.00 33.59 202 ALA A O 1
ATOM 1616 N N . SER A 1 203 ? 4.286 -21.143 13.033 1.00 30.73 203 SER A N 1
ATOM 1617 C CA . SER A 1 203 ? 3.228 -22.174 12.983 1.00 30.73 203 SER A CA 1
ATOM 1618 C C . SER A 1 203 ? 2.684 -22.567 11.595 1.00 30.73 203 SER A C 1
ATOM 1620 O O . SER A 1 203 ? 1.556 -22.276 11.211 1.00 30.73 203 SER A O 1
ATOM 1622 N N . VAL A 1 204 ? 3.481 -23.350 10.860 1.00 30.75 204 VAL A N 1
ATOM 1623 C CA . VAL A 1 204 ? 2.973 -24.214 9.785 1.00 30.75 204 VAL A CA 1
ATOM 1624 C C . VAL A 1 204 ? 2.447 -25.500 10.421 1.00 30.75 204 VAL A C 1
ATOM 1626 O O . VAL A 1 204 ? 3.220 -26.307 10.928 1.00 30.75 204 VAL A O 1
ATOM 1629 N N . SER A 1 205 ? 1.134 -25.711 10.369 1.00 28.31 205 SER A N 1
ATOM 1630 C CA . SER A 1 205 ? 0.560 -27.058 10.306 1.00 28.31 205 SER A CA 1
ATOM 1631 C C . SER A 1 205 ? -0.045 -27.221 8.917 1.00 28.31 205 SER A C 1
ATOM 1633 O O . SER A 1 205 ? -0.933 -26.479 8.503 1.00 28.31 205 SER A O 1
ATOM 1635 N N . GLN A 1 206 ? 0.535 -28.151 8.165 1.00 32.22 206 GLN A N 1
ATOM 1636 C CA . GLN A 1 206 ? 0.117 -28.515 6.823 1.00 32.22 206 GLN A CA 1
ATOM 1637 C C . GLN A 1 206 ? -1.259 -29.183 6.879 1.00 32.22 206 GLN A C 1
ATOM 1639 O O . GLN A 1 206 ? -1.466 -30.119 7.648 1.00 32.22 206 GLN A O 1
ATOM 1644 N N . SER A 1 207 ? -2.173 -28.765 6.009 1.00 27.97 207 SER A N 1
ATOM 1645 C CA . SER A 1 207 ? -3.133 -29.700 5.429 1.00 27.97 207 SER A CA 1
ATOM 1646 C C . SER A 1 207 ? -3.422 -29.295 3.990 1.00 27.97 207 SER A C 1
ATOM 1648 O O . SER A 1 207 ? -3.851 -28.184 3.686 1.00 27.97 207 SER A O 1
ATOM 1650 N N . SER A 1 208 ? -3.072 -30.215 3.104 1.00 32.09 208 SER A N 1
ATOM 1651 C CA . SER A 1 208 ? -3.328 -30.212 1.675 1.00 32.09 208 SER A CA 1
ATOM 1652 C C . SER A 1 208 ? -4.814 -30.465 1.428 1.00 32.09 208 SER A C 1
ATOM 1654 O O . SER A 1 208 ? -5.401 -31.349 2.049 1.00 32.09 208 SER A O 1
ATOM 1656 N N . GLY A 1 209 ? -5.410 -29.747 0.480 1.00 25.12 209 GLY A N 1
ATOM 1657 C CA . GLY A 1 209 ? -6.774 -30.006 0.031 1.00 25.12 209 GLY A CA 1
ATOM 1658 C C . GLY A 1 209 ? -7.032 -29.361 -1.320 1.00 25.12 209 GLY A C 1
ATOM 1659 O O . GLY A 1 209 ? -7.415 -28.201 -1.398 1.00 25.12 209 GLY A O 1
ATOM 1660 N N . SER A 1 210 ? -6.781 -30.113 -2.388 1.00 30.97 210 SER A N 1
ATOM 1661 C CA . SER A 1 210 ? -7.163 -29.772 -3.758 1.00 30.97 210 SER A CA 1
ATOM 1662 C C . SER A 1 210 ? -8.678 -29.887 -3.924 1.00 30.97 210 SER A C 1
ATOM 1664 O O . SER A 1 210 ? -9.226 -30.910 -3.530 1.00 30.97 210 SER A O 1
ATOM 1666 N N . PHE A 1 211 ? -9.336 -28.936 -4.592 1.00 24.88 211 PHE A N 1
ATOM 1667 C CA . PHE A 1 211 ? -10.570 -29.225 -5.331 1.00 24.88 211 PHE A CA 1
ATOM 1668 C C . PHE A 1 211 ? -10.700 -28.344 -6.581 1.00 24.88 211 PHE A C 1
ATOM 1670 O O . PHE A 1 211 ? -10.587 -27.123 -6.537 1.00 24.88 211 PHE A O 1
ATOM 1677 N N . SER A 1 212 ? -10.905 -29.039 -7.698 1.00 27.94 212 SER A N 1
ATOM 1678 C CA . SER A 1 212 ? -11.270 -28.557 -9.031 1.00 27.94 212 SER A CA 1
ATOM 1679 C C . SER A 1 212 ? -12.764 -28.212 -9.082 1.00 27.94 212 SER A C 1
ATOM 1681 O O . SER A 1 212 ? -13.553 -28.864 -8.397 1.00 27.94 212 SER A O 1
ATOM 1683 N N . GLY A 1 213 ? -13.175 -27.257 -9.928 1.00 25.17 213 GLY A N 1
ATOM 1684 C CA . GLY A 1 213 ? -14.599 -27.082 -10.235 1.00 25.17 213 GLY A CA 1
ATOM 1685 C C . GLY A 1 213 ? -14.997 -25.850 -11.051 1.00 25.17 213 GLY A C 1
ATOM 1686 O O . GLY A 1 213 ? -15.425 -24.858 -10.485 1.00 25.17 213 GLY A O 1
ATOM 1687 N N . SER A 1 214 ? -14.912 -25.988 -12.377 1.00 25.62 214 SER A N 1
ATOM 1688 C CA . SER A 1 214 ? -15.787 -25.448 -13.439 1.00 25.62 214 SER A CA 1
ATOM 1689 C C . SER A 1 214 ? -16.377 -24.031 -13.348 1.00 25.62 214 SER A C 1
ATOM 1691 O O . SER A 1 214 ? -17.291 -23.738 -12.581 1.00 25.62 214 SER A O 1
ATOM 1693 N N . LEU A 1 215 ? -15.992 -23.239 -14.351 1.00 35.28 215 LEU A N 1
ATOM 1694 C CA . LEU A 1 215 ? -16.695 -22.066 -14.863 1.00 35.28 215 LEU A CA 1
ATOM 1695 C C . LEU A 1 215 ? -18.143 -22.424 -15.248 1.00 35.28 215 LEU A C 1
ATOM 1697 O O . LEU A 1 215 ? -18.384 -23.390 -15.975 1.00 35.28 215 LEU A O 1
ATOM 1701 N N . GLY A 1 216 ? -19.098 -21.630 -14.775 1.00 27.06 216 GLY A N 1
ATOM 1702 C CA . GLY A 1 216 ? -20.500 -21.695 -15.162 1.00 27.06 216 GLY A CA 1
ATOM 1703 C C . GLY A 1 216 ? -21.164 -20.355 -14.877 1.00 27.06 216 GLY A C 1
ATOM 1704 O O . GLY A 1 216 ? -21.412 -20.013 -13.726 1.00 27.06 216 GLY A O 1
ATOM 1705 N N . SER A 1 217 ? -21.432 -19.599 -15.933 1.00 39.59 217 SER A N 1
ATOM 1706 C CA . SER A 1 217 ? -22.226 -18.374 -15.935 1.00 39.59 217 SER A CA 1
ATOM 1707 C C . SER A 1 217 ? -23.593 -18.610 -15.278 1.00 39.59 217 SER A C 1
ATOM 1709 O O . SER A 1 217 ? -24.431 -19.334 -15.816 1.00 39.59 217 SER A O 1
ATOM 1711 N N . LYS A 1 218 ? -23.841 -18.000 -14.113 1.00 33.69 218 LYS A N 1
ATOM 1712 C CA . LYS A 1 218 ? -25.163 -17.993 -13.469 1.00 33.69 218 LYS A CA 1
ATOM 1713 C C . LYS A 1 218 ? -25.491 -16.617 -12.892 1.00 33.69 218 LYS A C 1
ATOM 1715 O O . LYS A 1 218 ? -24.863 -16.163 -11.948 1.00 33.69 218 LYS A O 1
ATOM 1720 N N . GLN A 1 219 ? -26.499 -16.012 -13.522 1.00 35.88 219 GLN A N 1
ATOM 1721 C CA . GLN A 1 219 ? -27.480 -15.049 -13.010 1.00 35.88 219 GLN A CA 1
ATOM 1722 C C . GLN A 1 219 ? -27.344 -14.652 -11.530 1.00 35.88 219 GLN A C 1
ATOM 1724 O O . GLN A 1 219 ? -27.402 -15.523 -10.668 1.00 35.88 219 GLN A O 1
ATOM 1729 N N . MET A 1 220 ? -27.317 -13.334 -11.276 1.00 39.47 220 MET A N 1
ATOM 1730 C CA . MET A 1 220 ? -27.688 -12.641 -10.025 1.00 39.47 220 MET A CA 1
ATOM 1731 C C . MET A 1 220 ? -28.509 -13.541 -9.076 1.00 39.47 220 MET A C 1
ATOM 1733 O O . MET A 1 220 ? -29.702 -13.770 -9.296 1.00 39.47 220 MET A O 1
ATOM 1737 N N . LEU A 1 221 ? -27.859 -14.122 -8.062 1.00 43.44 221 LEU A N 1
ATOM 1738 C CA . LEU A 1 221 ? -28.456 -15.185 -7.254 1.00 43.44 221 LEU A CA 1
ATOM 1739 C C . LEU A 1 221 ? -29.433 -14.621 -6.212 1.00 43.44 221 LEU A C 1
ATOM 1741 O O . LEU A 1 221 ? -29.091 -13.867 -5.309 1.00 43.44 221 LEU A O 1
ATOM 1745 N N . SER A 1 222 ? -30.684 -15.039 -6.385 1.00 47.53 222 SER A N 1
ATOM 1746 C CA . SER A 1 222 ? -31.870 -14.784 -5.573 1.00 47.53 222 SER A CA 1
ATOM 1747 C C . SER A 1 222 ? -31.702 -15.188 -4.102 1.00 47.53 222 SER A C 1
ATOM 1749 O O . SER A 1 222 ? -31.578 -16.373 -3.797 1.00 47.53 222 SER A O 1
ATOM 1751 N N . ALA A 1 223 ? -31.864 -14.242 -3.170 1.00 56.22 223 ALA A N 1
ATOM 1752 C CA . ALA A 1 223 ? -32.212 -14.578 -1.788 1.00 56.22 223 ALA A CA 1
ATOM 1753 C C . ALA A 1 223 ? -33.478 -15.461 -1.764 1.00 56.22 223 ALA A C 1
ATOM 1755 O O . ALA A 1 223 ? -34.410 -15.234 -2.543 1.00 56.22 223 ALA A O 1
ATOM 1756 N N . ASN A 1 224 ? -33.534 -16.464 -0.881 1.00 70.19 224 ASN A N 1
ATOM 1757 C CA . ASN A 1 224 ? -34.747 -17.262 -0.686 1.00 70.19 224 ASN A CA 1
ATOM 1758 C C . ASN A 1 224 ? -35.870 -16.348 -0.179 1.00 70.19 224 ASN A C 1
ATOM 1760 O O . ASN A 1 224 ? -35.703 -15.649 0.818 1.00 70.19 224 ASN A O 1
ATOM 1764 N N . GLN A 1 225 ? -37.006 -16.332 -0.873 1.00 81.94 225 GLN A N 1
ATOM 1765 C CA . GLN A 1 225 ? -38.122 -15.427 -0.591 1.00 81.94 225 GLN A CA 1
ATOM 1766 C C . GLN A 1 225 ? -39.334 -16.197 -0.072 1.00 81.94 225 GLN A C 1
ATOM 1768 O O . GLN A 1 225 ? -39.585 -17.328 -0.487 1.00 81.94 225 GLN A O 1
ATOM 1773 N N . ALA A 1 226 ? -40.124 -15.566 0.794 1.00 84.06 226 ALA A N 1
ATOM 1774 C CA . ALA A 1 226 ? -41.484 -16.013 1.077 1.00 84.06 226 ALA A CA 1
ATOM 1775 C C . ALA A 1 226 ? -42.432 -14.832 1.296 1.00 84.06 226 ALA A C 1
ATOM 1777 O O . ALA A 1 226 ? -42.023 -13.672 1.356 1.00 84.06 226 ALA A O 1
ATOM 1778 N N . MET A 1 227 ? -43.714 -15.154 1.424 1.00 86.69 227 MET A N 1
ATOM 1779 C CA . MET A 1 227 ? -44.773 -14.216 1.773 1.00 86.69 227 MET A CA 1
ATOM 1780 C C . MET A 1 227 ? -45.237 -14.494 3.197 1.00 86.69 227 MET A C 1
ATOM 1782 O O . MET A 1 227 ? -45.619 -15.619 3.508 1.00 86.69 227 MET A O 1
ATOM 1786 N N . SER A 1 228 ? -45.239 -13.470 4.049 1.00 81.56 228 SER A N 1
ATOM 1787 C CA . SER A 1 228 ? -45.795 -13.552 5.401 1.00 81.56 228 SER A CA 1
ATOM 1788 C C . SER A 1 228 ? -46.716 -12.366 5.653 1.00 81.56 228 SER A C 1
ATOM 1790 O O . SER A 1 228 ? -46.294 -11.215 5.541 1.00 81.56 228 SER A O 1
ATOM 1792 N N . ASN A 1 229 ? -47.991 -12.637 5.949 1.00 83.38 229 ASN A N 1
ATOM 1793 C CA . ASN A 1 229 ? -49.034 -11.620 6.154 1.00 83.38 229 ASN A CA 1
ATOM 1794 C C . ASN A 1 229 ? -49.103 -10.570 5.026 1.00 83.38 229 ASN A C 1
ATOM 1796 O O . ASN A 1 229 ? -49.222 -9.376 5.282 1.00 83.38 229 ASN A O 1
ATOM 1800 N N . GLY A 1 230 ? -48.967 -11.006 3.769 1.00 83.62 230 GLY A N 1
ATOM 1801 C CA . GLY A 1 230 ? -48.986 -10.114 2.602 1.00 83.62 230 GLY A CA 1
ATOM 1802 C C . GLY A 1 230 ? -47.679 -9.353 2.338 1.00 83.62 230 GLY A C 1
ATOM 1803 O O . GLY A 1 230 ? -47.600 -8.613 1.362 1.00 83.62 230 GLY A O 1
ATOM 1804 N N . VAL A 1 231 ? -46.637 -9.554 3.149 1.00 87.56 231 VAL A N 1
ATOM 1805 C CA . VAL A 1 231 ? -45.334 -8.891 3.004 1.00 87.56 231 VAL A CA 1
ATOM 1806 C C . VAL A 1 231 ? -44.303 -9.858 2.421 1.00 87.56 231 VAL A C 1
ATOM 1808 O O . VAL A 1 231 ? -44.149 -10.978 2.913 1.00 87.56 231 VAL A O 1
ATOM 1811 N N . ARG A 1 232 ? -43.573 -9.414 1.387 1.00 88.62 232 ARG A N 1
ATOM 1812 C CA . ARG A 1 232 ? -42.426 -10.152 0.836 1.00 88.62 232 ARG A CA 1
ATOM 1813 C C . ARG A 1 232 ? -41.249 -10.080 1.800 1.00 88.62 232 ARG A C 1
ATOM 1815 O O . ARG A 1 232 ? -40.792 -8.988 2.140 1.00 88.62 232 ARG A O 1
ATOM 1822 N N . ILE A 1 233 ? -40.746 -11.242 2.197 1.00 90.19 233 ILE A N 1
ATOM 1823 C CA . ILE A 1 233 ? -39.624 -11.379 3.123 1.00 90.19 233 ILE A CA 1
ATOM 1824 C C . ILE A 1 233 ? -38.480 -12.168 2.488 1.00 90.19 233 ILE A C 1
ATOM 1826 O O . ILE A 1 233 ? -38.701 -13.161 1.795 1.00 90.19 233 ILE A O 1
ATOM 1830 N N . ALA A 1 234 ? -37.256 -11.713 2.740 1.00 87.81 234 ALA A N 1
ATOM 1831 C CA . ALA A 1 234 ? -36.035 -12.458 2.488 1.00 87.81 234 ALA A CA 1
ATOM 1832 C C . ALA A 1 234 ? -35.761 -13.379 3.681 1.00 87.81 234 ALA A C 1
ATOM 1834 O O . ALA A 1 234 ? -35.840 -12.958 4.838 1.00 87.81 234 ALA A O 1
ATOM 1835 N N . ILE A 1 235 ? -35.448 -14.637 3.395 1.00 86.56 235 ILE A N 1
ATOM 1836 C CA . ILE A 1 235 ? -35.303 -15.698 4.383 1.00 86.56 235 ILE A CA 1
ATOM 1837 C C . ILE A 1 235 ? -33.907 -16.298 4.294 1.00 86.56 235 ILE A C 1
ATOM 1839 O O . ILE A 1 235 ? -33.485 -16.771 3.239 1.00 86.56 235 ILE A O 1
ATOM 1843 N N . LYS A 1 236 ? -33.229 -16.371 5.439 1.00 82.31 236 LYS A N 1
ATOM 1844 C CA . LYS A 1 236 ? -32.026 -17.183 5.616 1.00 82.31 236 LYS A CA 1
ATOM 1845 C C . LYS A 1 236 ? -32.360 -18.344 6.550 1.00 82.31 236 LYS A C 1
ATOM 1847 O O . LYS A 1 236 ? -32.762 -18.117 7.690 1.00 82.31 236 LYS A O 1
ATOM 1852 N N . ARG A 1 237 ? -32.262 -19.573 6.036 1.00 82.94 237 ARG A N 1
ATOM 1853 C CA . ARG A 1 237 ? -32.540 -20.809 6.782 1.00 82.94 237 ARG A CA 1
ATOM 1854 C C . ARG A 1 237 ? -31.237 -21.444 7.242 1.00 82.94 237 ARG A C 1
ATOM 1856 O O . ARG A 1 237 ? -30.266 -21.465 6.490 1.00 82.94 237 ARG A O 1
ATOM 1863 N N . PHE A 1 238 ? -31.258 -21.991 8.444 1.00 80.50 238 PHE A N 1
ATOM 1864 C CA . PHE A 1 238 ? -30.154 -22.694 9.069 1.00 80.50 238 PHE A CA 1
ATOM 1865 C C . PHE A 1 238 ? -30.677 -23.987 9.687 1.00 80.50 238 PHE A C 1
ATOM 1867 O O . PHE A 1 238 ? -31.779 -24.021 10.236 1.00 80.50 238 PHE A O 1
ATOM 1874 N N . GLN A 1 239 ? -29.879 -25.047 9.608 1.00 82.81 239 GLN A N 1
ATOM 1875 C CA . GLN A 1 239 ? -30.195 -26.303 10.274 1.00 82.81 239 GLN A CA 1
ATOM 1876 C C . GLN A 1 239 ? -29.874 -26.183 11.764 1.00 82.81 239 GLN A C 1
ATOM 1878 O O . GLN A 1 239 ? -28.782 -25.766 12.143 1.00 82.81 239 GLN A O 1
ATOM 1883 N N . GLN A 1 240 ? -30.830 -26.551 12.608 1.00 79.75 240 GLN A N 1
ATOM 1884 C CA . GLN A 1 240 ? -30.705 -26.508 14.055 1.00 79.75 240 GLN A CA 1
ATOM 1885 C C . GLN A 1 240 ? -30.399 -27.916 14.585 1.00 79.75 240 GLN A C 1
ATOM 1887 O O . GLN A 1 240 ? -31.224 -28.819 14.462 1.00 79.75 240 GLN A O 1
ATOM 1892 N N . MET A 1 241 ? -29.238 -28.110 15.221 1.00 79.50 241 MET A N 1
ATOM 1893 C CA . MET A 1 241 ? -28.847 -29.423 15.764 1.00 79.50 241 MET A CA 1
ATOM 1894 C C . MET A 1 241 ? -29.400 -29.681 17.172 1.00 79.50 241 MET A C 1
ATOM 1896 O O . MET A 1 241 ? -29.516 -30.831 17.598 1.00 79.50 241 MET A O 1
ATOM 1900 N N . ARG A 1 242 ? -29.722 -28.619 17.921 1.00 82.00 242 ARG A N 1
ATOM 1901 C CA . ARG A 1 242 ? -30.237 -28.669 19.300 1.00 82.00 242 ARG A CA 1
ATOM 1902 C C . ARG A 1 242 ? -31.250 -27.562 19.544 1.00 82.00 242 ARG A C 1
ATOM 1904 O O . ARG A 1 242 ? -31.188 -26.521 18.904 1.00 82.00 242 ARG A O 1
ATOM 1911 N N . ASN A 1 243 ? -32.148 -27.754 20.507 1.00 82.69 243 ASN A N 1
ATOM 1912 C CA . ASN A 1 243 ? -33.113 -26.717 20.868 1.00 82.69 243 ASN A CA 1
ATOM 1913 C C . ASN A 1 243 ? -32.421 -25.441 21.362 1.00 82.69 243 ASN A C 1
ATOM 1915 O O . ASN A 1 243 ? -31.578 -25.477 22.258 1.00 82.69 243 ASN A O 1
ATOM 1919 N N . ILE A 1 244 ? -32.829 -24.309 20.793 1.00 83.81 244 ILE A N 1
ATOM 1920 C CA . ILE A 1 244 ? -32.327 -22.977 21.110 1.00 83.81 244 ILE A CA 1
ATOM 1921 C C . ILE A 1 244 ? -33.281 -22.316 22.106 1.00 83.81 244 ILE A C 1
ATOM 1923 O O . ILE A 1 244 ? -34.492 -22.260 21.895 1.00 83.81 244 ILE A O 1
ATOM 1927 N N . THR A 1 245 ? -32.745 -21.759 23.187 1.00 83.94 245 THR A N 1
ATOM 1928 C CA . THR A 1 245 ? -33.512 -20.969 24.164 1.00 83.94 245 THR A CA 1
ATOM 1929 C C . THR A 1 245 ? -32.947 -19.564 24.292 1.00 83.94 245 THR A C 1
ATOM 1931 O O . THR A 1 245 ? -31.740 -19.389 24.465 1.00 83.94 245 THR A O 1
ATOM 1934 N N . PHE A 1 246 ? -33.818 -18.555 24.255 1.00 83.00 246 PHE A N 1
ATOM 1935 C CA . PHE A 1 246 ? -33.446 -17.150 24.429 1.00 83.00 246 PHE A CA 1
ATOM 1936 C C . PHE A 1 246 ? -33.809 -16.668 25.845 1.00 83.00 246 PHE A C 1
ATOM 1938 O O . PHE A 1 246 ? -34.986 -16.712 26.212 1.00 83.00 246 PHE A O 1
ATOM 1945 N N . PRO A 1 247 ? -32.845 -16.196 26.659 1.00 84.50 247 PRO A N 1
ATOM 1946 C CA . PRO A 1 247 ? -33.143 -15.531 27.921 1.00 84.50 247 PRO A CA 1
ATOM 1947 C C . PRO A 1 247 ? -33.903 -14.218 27.684 1.00 84.50 247 PRO A C 1
ATOM 1949 O O . PRO A 1 247 ? -33.829 -13.605 26.617 1.00 84.50 247 PRO A O 1
ATOM 1952 N N . LYS A 1 248 ? -34.611 -13.741 28.716 1.00 84.19 248 LYS A N 1
ATOM 1953 C CA . LYS A 1 248 ? -35.433 -12.516 28.647 1.00 84.19 248 LYS A CA 1
ATOM 1954 C C . LYS A 1 248 ? -34.657 -11.285 28.159 1.00 84.19 248 LYS A C 1
ATOM 1956 O O . LYS A 1 248 ? -35.224 -10.453 27.456 1.00 84.19 248 LYS A O 1
ATOM 1961 N N . SER A 1 249 ? -33.375 -11.175 28.507 1.00 79.69 249 SER A N 1
ATOM 1962 C CA . SER A 1 249 ? -32.492 -10.096 28.052 1.00 79.69 249 SER A CA 1
ATOM 1963 C C . SER A 1 249 ? -32.279 -10.109 26.534 1.00 79.69 249 SER A C 1
ATOM 1965 O O . SER A 1 249 ? -32.308 -9.053 25.913 1.00 79.69 249 SER A O 1
ATOM 1967 N N . GLU A 1 250 ? -32.134 -11.286 25.921 1.00 79.12 250 GLU A N 1
ATOM 1968 C CA . GLU A 1 250 ? -32.000 -11.447 24.465 1.00 79.12 250 GLU A CA 1
ATOM 1969 C C . GLU A 1 250 ? -33.326 -11.210 23.738 1.00 79.12 250 GLU A C 1
ATOM 1971 O O . GLU A 1 250 ? -33.356 -10.556 22.698 1.00 79.12 250 GLU A O 1
ATOM 1976 N N . LEU A 1 251 ? -34.444 -11.664 24.313 1.00 80.88 251 LEU A N 1
ATOM 1977 C CA . LEU A 1 251 ? -35.775 -11.394 23.761 1.00 80.88 251 LEU A CA 1
ATOM 1978 C C . LEU A 1 251 ? -36.099 -9.895 23.736 1.00 80.88 251 LEU A C 1
ATOM 1980 O O . LEU A 1 251 ? -36.732 -9.423 22.792 1.00 80.88 251 LEU A O 1
ATOM 1984 N N . LYS A 1 252 ? -35.649 -9.136 24.746 1.00 79.62 252 LYS A N 1
ATOM 1985 C CA . LYS A 1 252 ? -35.802 -7.675 24.774 1.00 79.62 252 LYS A CA 1
ATOM 1986 C C . LYS A 1 252 ? -35.082 -7.021 23.591 1.00 79.62 252 LYS A C 1
ATOM 1988 O O . LYS A 1 252 ? -35.684 -6.204 22.905 1.00 79.62 252 LYS A O 1
ATOM 1993 N N . LEU A 1 253 ? -33.862 -7.460 23.296 1.00 77.50 253 LEU A N 1
ATOM 1994 C CA . LEU A 1 253 ? -33.065 -6.955 22.174 1.00 77.50 253 LEU A CA 1
ATOM 1995 C C . LEU A 1 253 ? -33.678 -7.308 20.818 1.00 77.50 253 LEU A C 1
ATOM 1997 O O . LEU A 1 253 ? -33.760 -6.457 19.942 1.00 77.50 253 LEU A O 1
ATOM 2001 N N . LEU A 1 254 ? -34.172 -8.538 20.650 1.00 80.00 254 LEU A N 1
ATOM 2002 C CA . LEU A 1 254 ? -34.876 -8.944 19.428 1.00 80.00 254 LEU A CA 1
ATOM 2003 C C . LEU A 1 254 ? -36.154 -8.125 19.203 1.00 80.00 254 LEU A C 1
ATOM 2005 O O . LEU A 1 254 ? -36.504 -7.813 18.064 1.00 80.00 254 LEU A O 1
ATOM 2009 N N . LYS A 1 255 ? -36.853 -7.765 20.285 1.00 81.81 255 LYS A N 1
ATOM 2010 C CA . LYS A 1 255 ? -38.023 -6.887 20.219 1.00 81.81 255 LYS A CA 1
ATOM 2011 C C . LYS A 1 255 ? -37.631 -5.466 19.826 1.00 81.81 255 LYS A C 1
ATOM 2013 O O . LYS A 1 255 ? -38.309 -4.884 18.989 1.00 81.81 255 LYS A O 1
ATOM 2018 N N . GLU A 1 256 ? -36.559 -4.929 20.401 1.00 80.44 256 GLU A N 1
ATOM 2019 C CA . GLU A 1 256 ? -36.042 -3.612 20.028 1.00 80.44 256 GLU A CA 1
ATOM 2020 C C . GLU A 1 256 ? -35.610 -3.599 18.555 1.00 80.44 256 GLU A C 1
ATOM 2022 O O . GLU A 1 256 ? -36.075 -2.742 17.815 1.00 80.44 256 GLU A O 1
ATOM 2027 N N . LEU A 1 257 ? -34.869 -4.613 18.088 1.00 80.19 257 LEU A N 1
ATOM 2028 C CA . LEU A 1 257 ? -34.467 -4.777 16.684 1.00 80.19 257 LEU A CA 1
ATOM 2029 C C . LEU A 1 257 ? -35.666 -4.799 15.723 1.00 80.19 257 LEU A C 1
ATOM 2031 O O . LEU A 1 257 ? -35.631 -4.165 14.673 1.00 80.19 257 LEU A O 1
ATOM 2035 N N . LYS A 1 258 ? -36.751 -5.494 16.089 1.00 83.38 258 LYS A N 1
ATOM 2036 C CA . LYS A 1 258 ? -37.986 -5.552 15.288 1.00 83.38 258 LYS A CA 1
ATOM 2037 C C . LYS A 1 258 ? -38.717 -4.204 15.200 1.00 83.38 258 LYS A C 1
ATOM 2039 O O . LYS A 1 258 ? -39.473 -3.985 14.255 1.00 83.38 258 LYS A O 1
ATOM 2044 N N . LEU A 1 259 ? -38.536 -3.329 16.189 1.00 83.25 259 LEU A N 1
ATOM 2045 C CA . LEU A 1 259 ? -39.182 -2.015 16.258 1.00 83.25 259 LEU A CA 1
ATOM 2046 C C . LEU A 1 259 ? -38.365 -0.904 15.586 1.00 83.25 259 LEU A C 1
ATOM 2048 O O . LEU A 1 259 ? -38.885 0.197 15.430 1.00 83.25 259 LEU A O 1
ATOM 2052 N N . ILE A 1 260 ? -37.116 -1.167 15.187 1.00 80.81 260 ILE A N 1
ATOM 2053 C CA . ILE A 1 260 ? -36.292 -0.175 14.493 1.00 80.81 260 ILE A CA 1
ATOM 2054 C C . ILE A 1 260 ? -36.894 0.111 13.116 1.00 80.81 260 ILE A C 1
ATOM 2056 O O . ILE A 1 260 ? -37.049 -0.781 12.280 1.00 80.81 260 ILE A O 1
ATOM 2060 N N . GLU A 1 261 ? -37.171 1.387 12.871 1.00 79.94 261 GLU A N 1
ATOM 2061 C CA . GLU A 1 261 ? -37.517 1.912 11.557 1.00 79.94 261 GLU A CA 1
ATOM 2062 C C . GLU A 1 261 ? -36.453 2.921 11.144 1.00 79.94 261 GLU A C 1
ATOM 2064 O O . GLU A 1 261 ? -36.205 3.914 11.828 1.00 79.94 261 GLU A O 1
ATOM 2069 N N . ASN A 1 262 ? -35.774 2.636 10.038 1.00 77.81 262 ASN A N 1
ATOM 2070 C CA . ASN A 1 262 ? -34.764 3.520 9.490 1.00 77.81 262 ASN A CA 1
ATOM 2071 C C . ASN A 1 262 ? -34.711 3.382 7.970 1.00 77.81 262 ASN A C 1
ATOM 2073 O O . ASN A 1 262 ? -34.754 2.274 7.450 1.00 77.81 262 ASN A O 1
ATOM 2077 N N . GLU A 1 263 ? -34.580 4.508 7.275 1.00 76.62 263 GLU A N 1
ATOM 2078 C CA . GLU A 1 263 ? -34.572 4.555 5.807 1.00 76.62 263 GLU A CA 1
ATOM 2079 C C . GLU A 1 263 ? -33.344 3.872 5.185 1.00 76.62 263 GLU A C 1
ATOM 2081 O O . GLU A 1 263 ? -33.407 3.416 4.046 1.00 76.62 263 GLU A O 1
ATOM 2086 N N . ASN A 1 264 ? -32.246 3.758 5.939 1.00 74.19 264 ASN A N 1
ATOM 2087 C CA . ASN A 1 264 ? -30.980 3.193 5.474 1.00 74.19 264 ASN A CA 1
ATOM 2088 C C . ASN A 1 264 ? -30.719 1.766 5.995 1.00 74.19 264 ASN A C 1
ATOM 2090 O O . ASN A 1 264 ? -29.687 1.182 5.669 1.00 74.19 264 ASN A O 1
ATOM 2094 N N . LEU A 1 265 ? -31.619 1.193 6.805 1.00 76.06 265 LEU A N 1
ATOM 2095 C CA . LEU A 1 265 ? -31.524 -0.189 7.283 1.00 76.06 265 LEU A CA 1
ATOM 2096 C C . LEU A 1 265 ? -32.638 -1.040 6.695 1.00 76.06 265 LEU A C 1
ATOM 2098 O O . LEU A 1 265 ? -33.795 -0.628 6.629 1.00 76.06 265 LEU A O 1
ATOM 2102 N N . ASN A 1 266 ? -32.302 -2.281 6.350 1.00 79.94 266 ASN A N 1
ATOM 2103 C CA . ASN A 1 266 ? -33.341 -3.246 6.044 1.00 79.94 266 ASN A CA 1
ATOM 2104 C C . ASN A 1 266 ? -34.094 -3.627 7.328 1.00 79.94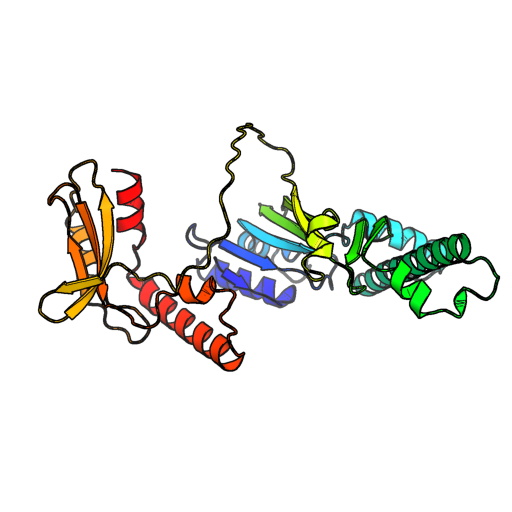 266 ASN A C 1
ATOM 2106 O O . ASN A 1 266 ? -33.484 -3.933 8.354 1.00 79.94 266 ASN A O 1
ATOM 2110 N N . LYS A 1 267 ? -35.427 -3.621 7.275 1.00 85.81 267 LYS A N 1
ATOM 2111 C CA . LYS A 1 267 ? -36.269 -3.865 8.448 1.00 85.81 267 LYS A CA 1
ATOM 2112 C C . LYS A 1 267 ? -36.242 -5.344 8.832 1.00 85.81 267 LYS A C 1
ATOM 2114 O O . LYS A 1 267 ? -36.560 -6.223 8.024 1.00 85.81 267 LYS A O 1
ATOM 2119 N N . PHE A 1 268 ? -35.896 -5.610 10.088 1.00 86.19 268 PHE A N 1
ATOM 2120 C CA . PHE A 1 268 ? -35.940 -6.949 10.663 1.00 86.19 268 PHE A CA 1
ATOM 2121 C C . PHE A 1 268 ? -37.393 -7.396 10.847 1.00 86.19 268 PHE A C 1
ATOM 2123 O O . PHE A 1 268 ? -38.180 -6.735 11.527 1.00 86.19 268 PHE A O 1
ATOM 2130 N N . TYR A 1 269 ? -37.761 -8.527 10.245 1.00 88.56 269 TYR A N 1
ATOM 2131 C CA . TYR A 1 269 ? -39.123 -9.052 10.337 1.00 88.56 269 TYR A CA 1
ATOM 2132 C C . TYR A 1 269 ? -39.283 -9.961 11.563 1.00 88.56 269 TYR A C 1
ATOM 2134 O O . TYR A 1 269 ? -40.276 -9.876 12.299 1.00 88.56 269 TYR A O 1
ATOM 2142 N N . GLY A 1 270 ? -38.288 -10.815 11.809 1.00 88.00 270 GLY A N 1
ATOM 2143 C CA . GLY A 1 270 ? -38.259 -11.707 12.962 1.00 88.00 270 GLY A CA 1
ATOM 2144 C C . GLY A 1 270 ? -37.376 -12.934 12.766 1.00 88.00 270 GLY A C 1
ATOM 2145 O O . GLY A 1 270 ? -36.692 -13.088 11.756 1.00 88.00 270 GLY A O 1
ATOM 2146 N N . ILE A 1 271 ? -37.446 -13.834 13.743 1.00 88.19 271 ILE A N 1
ATOM 2147 C CA . ILE A 1 271 ? -36.835 -15.163 13.691 1.00 88.19 271 ILE A CA 1
ATOM 2148 C C . ILE A 1 271 ? -37.877 -16.238 14.003 1.00 88.19 271 ILE A C 1
ATOM 2150 O O . ILE A 1 271 ? -38.832 -15.980 14.738 1.00 88.19 271 ILE A O 1
ATOM 2154 N N . ALA A 1 272 ? -37.668 -17.440 13.477 1.00 86.62 272 ALA A N 1
ATOM 2155 C CA . ALA A 1 272 ? -38.367 -18.659 13.873 1.00 86.62 272 ALA A CA 1
ATOM 2156 C C . ALA A 1 272 ? -37.330 -19.730 14.233 1.00 86.62 272 ALA A C 1
ATOM 2158 O O . ALA A 1 272 ? -36.280 -19.803 13.602 1.00 86.62 272 ALA A O 1
ATOM 2159 N N . PHE A 1 273 ? -37.581 -20.513 15.278 1.00 88.00 273 PHE A N 1
ATOM 2160 C CA . PHE A 1 273 ? -36.631 -21.503 15.793 1.00 88.00 273 PHE A CA 1
ATOM 2161 C C . PHE A 1 273 ? -37.364 -22.618 16.544 1.00 88.00 273 PHE A C 1
ATOM 2163 O O . PHE A 1 273 ? -38.524 -22.443 16.924 1.00 88.00 273 PHE A O 1
ATOM 2170 N N . ASN A 1 274 ? -36.698 -23.757 16.768 1.00 85.06 274 ASN A N 1
ATOM 2171 C CA . ASN A 1 274 ? -37.266 -24.970 17.390 1.00 85.06 274 ASN A CA 1
ATOM 2172 C C . ASN A 1 274 ? -38.476 -25.581 16.664 1.00 85.06 274 ASN A C 1
ATOM 2174 O O . ASN A 1 274 ? -39.196 -26.393 17.242 1.00 85.06 274 ASN A O 1
ATOM 2178 N N . GLN A 1 275 ? -38.710 -25.216 15.406 1.00 81.38 275 GLN A N 1
ATOM 2179 C CA . GLN A 1 275 ? -39.725 -25.839 14.564 1.00 81.38 275 GLN A CA 1
ATOM 2180 C C . GLN A 1 275 ? -39.006 -26.629 13.481 1.00 81.38 275 GLN A C 1
ATOM 2182 O O . GLN A 1 275 ? -38.138 -26.085 12.809 1.00 81.38 275 GLN A O 1
ATOM 2187 N N . GLN A 1 276 ? -39.337 -27.914 13.342 1.00 82.44 276 GLN A N 1
ATOM 2188 C CA . GLN A 1 276 ? -38.791 -28.780 12.285 1.00 82.44 276 GLN A CA 1
ATOM 2189 C C . GLN A 1 276 ? -37.247 -28.835 12.229 1.00 82.44 276 GLN A C 1
ATOM 2191 O O . GLN A 1 276 ? -36.683 -29.101 11.175 1.00 82.44 276 GLN A O 1
ATOM 2196 N N . ASN A 1 277 ? -36.557 -28.614 13.356 1.00 82.56 277 ASN A N 1
ATOM 2197 C CA . ASN A 1 277 ? -35.091 -28.499 13.419 1.00 82.56 277 ASN A CA 1
ATOM 2198 C C . ASN A 1 277 ? -34.518 -27.408 12.494 1.00 82.56 277 ASN A C 1
ATOM 2200 O O . ASN A 1 277 ? -33.397 -27.533 12.000 1.00 82.56 277 ASN A O 1
ATOM 2204 N N . GLU A 1 278 ? -35.260 -26.320 12.288 1.00 82.44 278 GLU A N 1
ATOM 2205 C CA . GLU A 1 278 ? -34.805 -25.159 11.529 1.00 82.44 278 GLU A CA 1
ATOM 2206 C C . GLU A 1 278 ? -34.712 -23.909 12.410 1.00 82.44 278 GLU A C 1
ATOM 2208 O O . GLU A 1 278 ? -35.550 -23.653 13.282 1.00 82.44 278 GLU A O 1
ATOM 2213 N N . PHE A 1 279 ? -33.689 -23.103 12.133 1.00 83.38 279 PHE A N 1
ATOM 2214 C CA . PHE A 1 279 ? -33.556 -21.728 12.590 1.00 83.38 279 PHE A CA 1
ATOM 2215 C C . PHE A 1 279 ? -33.649 -20.805 11.375 1.00 83.38 279 PHE A C 1
ATOM 2217 O O . PHE A 1 279 ? -32.905 -20.940 10.406 1.00 83.38 279 PHE A O 1
ATOM 2224 N N . ILE A 1 280 ? -34.583 -19.864 11.403 1.00 84.94 280 ILE A N 1
ATOM 2225 C CA . ILE A 1 280 ? -34.930 -19.028 10.260 1.00 84.94 280 ILE A CA 1
ATOM 2226 C C . ILE A 1 280 ? -34.828 -17.566 10.667 1.00 84.94 280 ILE A C 1
ATOM 2228 O O . ILE A 1 280 ? -35.476 -17.135 11.619 1.00 84.94 280 ILE A O 1
ATOM 2232 N N . VAL A 1 281 ? -34.061 -16.789 9.906 1.00 87.31 281 VAL A N 1
ATOM 2233 C CA . VAL A 1 281 ? -33.957 -15.333 10.044 1.00 87.31 281 VAL A CA 1
ATOM 2234 C C . VAL A 1 281 ? -34.693 -14.674 8.884 1.00 87.31 281 VAL A C 1
ATOM 2236 O O . VAL A 1 281 ? -34.467 -15.024 7.724 1.00 87.31 281 VAL A O 1
ATOM 2239 N N . MET A 1 282 ? -35.574 -13.724 9.196 1.00 87.12 282 MET A N 1
ATOM 2240 C CA . MET A 1 282 ? -36.441 -13.059 8.227 1.00 87.12 282 MET A CA 1
ATOM 2241 C C . MET A 1 282 ? -36.212 -11.549 8.227 1.00 87.12 282 MET A C 1
ATOM 2243 O O . MET A 1 282 ? -36.287 -10.885 9.266 1.00 87.12 282 MET A O 1
ATOM 2247 N N . TRP A 1 283 ? -36.031 -11.002 7.032 1.00 88.00 283 TRP A N 1
ATOM 2248 C CA . TRP A 1 283 ? -35.910 -9.571 6.765 1.00 88.00 283 TRP A CA 1
ATOM 2249 C C . TRP A 1 283 ? -36.933 -9.158 5.713 1.00 88.00 283 TRP A C 1
ATOM 2251 O O . TRP A 1 283 ? -37.400 -9.999 4.944 1.00 88.00 283 TRP A O 1
ATOM 2261 N N . ILE A 1 284 ? -37.284 -7.876 5.640 1.00 87.62 284 ILE A N 1
ATOM 2262 C CA . ILE A 1 284 ? -38.060 -7.381 4.498 1.00 87.62 284 ILE A CA 1
ATOM 2263 C C . ILE A 1 284 ? -37.260 -7.608 3.209 1.00 87.62 284 ILE A C 1
ATOM 2265 O O . ILE A 1 284 ? -36.037 -7.466 3.175 1.00 87.62 284 ILE A O 1
ATOM 2269 N N . TYR A 1 285 ? -37.943 -8.043 2.151 1.00 83.94 285 TYR A N 1
ATOM 2270 C CA . TYR A 1 285 ? -37.289 -8.302 0.876 1.00 83.94 285 TYR A CA 1
ATOM 2271 C C . TYR A 1 285 ? -36.901 -6.995 0.170 1.00 83.94 285 TYR A C 1
ATOM 2273 O O . TYR A 1 285 ? -37.752 -6.139 -0.075 1.00 83.94 285 TYR A O 1
ATOM 2281 N N . CYS A 1 286 ? -35.629 -6.895 -0.225 1.00 77.75 286 CYS A N 1
ATOM 2282 C CA . CYS A 1 286 ? -35.088 -5.794 -1.016 1.00 77.75 286 CYS A CA 1
ATOM 2283 C C . CYS A 1 286 ? -34.814 -6.256 -2.451 1.00 77.75 286 CYS A C 1
ATOM 2285 O O . CYS A 1 286 ? -34.047 -7.189 -2.676 1.00 77.75 286 CYS A O 1
ATOM 2287 N N . THR A 1 287 ? -35.382 -5.564 -3.440 1.00 71.06 287 THR A N 1
ATOM 2288 C CA . THR A 1 287 ? -35.226 -5.911 -4.866 1.00 71.06 287 THR A CA 1
ATOM 2289 C C . THR A 1 287 ? -33.818 -5.668 -5.410 1.00 71.06 287 THR A C 1
ATOM 2291 O O . THR A 1 287 ? -33.475 -6.205 -6.457 1.00 71.06 287 THR A O 1
ATOM 2294 N N . ARG A 1 288 ? -33.016 -4.840 -4.728 1.00 68.38 288 ARG A N 1
ATOM 2295 C CA . ARG A 1 288 ? -31.652 -4.467 -5.141 1.00 68.38 288 ARG A CA 1
ATOM 2296 C C . ARG A 1 288 ? -30.561 -5.400 -4.609 1.00 68.38 288 ARG A C 1
ATOM 2298 O O . ARG A 1 288 ? -29.397 -5.162 -4.902 1.00 68.38 288 ARG A O 1
ATOM 2305 N N . GLY A 1 289 ? -30.931 -6.434 -3.856 1.00 68.75 289 GLY A N 1
ATOM 2306 C CA . GLY A 1 289 ? -29.970 -7.318 -3.201 1.00 68.75 289 GLY A CA 1
ATOM 2307 C C . GLY A 1 289 ? -29.423 -6.745 -1.894 1.00 68.75 289 GLY A C 1
ATOM 2308 O O . GLY A 1 289 ? -29.842 -5.685 -1.418 1.00 68.75 289 GLY A O 1
ATOM 2309 N N . SER A 1 290 ? -28.535 -7.511 -1.278 1.00 68.50 290 SER A N 1
ATOM 2310 C CA . SER A 1 290 ? -27.808 -7.152 -0.068 1.00 68.50 290 SER A CA 1
ATOM 2311 C C . SER A 1 290 ? -26.592 -6.277 -0.381 1.00 68.50 290 SER A C 1
ATOM 2313 O O . SER A 1 290 ? -26.194 -6.106 -1.531 1.00 68.50 290 SER A O 1
ATOM 2315 N N . LEU A 1 291 ? -25.975 -5.724 0.664 1.00 66.00 291 LEU A N 1
ATOM 2316 C CA . LEU A 1 291 ? -24.715 -5.004 0.510 1.00 66.00 291 LEU A CA 1
ATOM 2317 C C . LEU A 1 291 ? -23.597 -5.912 -0.025 1.00 66.00 291 LEU A C 1
ATOM 2319 O O . LEU A 1 291 ? -22.777 -5.472 -0.821 1.00 66.00 291 LEU A O 1
ATOM 2323 N N . GLU A 1 292 ? -23.591 -7.176 0.389 1.00 62.47 292 GLU A N 1
ATOM 2324 C CA . GLU A 1 292 ? -22.664 -8.189 -0.113 1.00 62.47 292 GLU A CA 1
ATOM 2325 C C . GLU A 1 292 ? -22.781 -8.321 -1.641 1.00 62.47 292 GLU A C 1
ATOM 2327 O O . GLU A 1 292 ? -21.781 -8.222 -2.347 1.00 62.47 292 GLU A O 1
ATOM 2332 N N . ASP A 1 293 ? -24.011 -8.376 -2.161 1.00 67.69 293 ASP A N 1
ATOM 2333 C CA . ASP A 1 293 ? -24.282 -8.477 -3.603 1.00 67.69 293 ASP A CA 1
ATOM 2334 C C . ASP A 1 293 ? -23.835 -7.240 -4.400 1.00 67.69 293 ASP A C 1
ATOM 2336 O O . ASP A 1 293 ? -23.646 -7.316 -5.611 1.00 67.69 293 ASP A O 1
ATOM 2340 N N . ILE A 1 294 ? -23.690 -6.085 -3.744 1.00 67.94 294 ILE A N 1
ATOM 2341 C CA . ILE A 1 294 ? -23.198 -4.852 -4.373 1.00 67.94 294 ILE A CA 1
ATOM 2342 C C . ILE A 1 294 ? -21.671 -4.769 -4.279 1.00 67.94 294 ILE A C 1
ATOM 2344 O O . ILE A 1 294 ? -21.030 -4.334 -5.231 1.00 67.94 294 ILE A O 1
ATOM 2348 N N . LEU A 1 295 ? -21.088 -5.154 -3.139 1.00 61.56 295 LEU A N 1
ATOM 2349 C CA . LEU A 1 295 ? -19.649 -5.039 -2.884 1.00 61.56 295 LEU A CA 1
ATOM 2350 C C . LEU A 1 295 ? -18.824 -6.092 -3.620 1.00 61.56 295 LEU A C 1
ATOM 2352 O O . LEU A 1 295 ? -17.703 -5.793 -4.018 1.00 61.56 295 LEU A O 1
ATOM 2356 N N . PHE A 1 296 ? -19.359 -7.300 -3.784 1.00 60.75 296 PHE A N 1
ATOM 2357 C CA . PHE A 1 296 ? -18.642 -8.430 -4.380 1.00 60.75 296 PHE A CA 1
ATOM 2358 C C . PHE A 1 296 ? -19.088 -8.734 -5.813 1.00 60.75 296 PHE A C 1
ATOM 2360 O O . PHE A 1 296 ? -18.852 -9.826 -6.323 1.00 60.75 296 PHE A O 1
ATOM 2367 N N . ASN A 1 297 ? -19.751 -7.780 -6.467 1.00 69.81 297 ASN A N 1
ATOM 2368 C CA . ASN A 1 297 ? -20.138 -7.902 -7.862 1.00 69.81 297 ASN A CA 1
ATOM 2369 C C . ASN A 1 297 ? -19.168 -7.120 -8.753 1.00 69.81 297 ASN A C 1
ATOM 2371 O O . ASN A 1 297 ? -19.281 -5.902 -8.899 1.00 69.81 297 ASN A O 1
ATOM 2375 N N . ASP A 1 298 ? -18.251 -7.851 -9.385 1.00 62.38 298 ASP A N 1
ATOM 2376 C CA . ASP A 1 298 ? -17.212 -7.303 -10.264 1.00 62.38 298 ASP A CA 1
ATOM 2377 C C . ASP A 1 298 ? -17.774 -6.635 -11.538 1.00 62.38 298 ASP A C 1
ATOM 2379 O O . ASP A 1 298 ? -17.088 -5.840 -12.187 1.00 62.38 298 ASP A O 1
ATOM 2383 N N . GLU A 1 299 ? -19.035 -6.904 -11.899 1.00 67.12 299 GLU A N 1
ATOM 2384 C CA . GLU A 1 299 ? -19.711 -6.280 -13.045 1.00 67.12 299 GLU A CA 1
ATOM 2385 C C . GLU A 1 299 ? -20.341 -4.916 -12.695 1.00 67.12 299 GLU A C 1
ATOM 2387 O O . GLU A 1 299 ? -20.637 -4.110 -13.588 1.00 67.12 299 GLU A O 1
ATOM 2392 N N . LEU A 1 300 ? -20.527 -4.607 -11.405 1.00 67.06 300 LEU A N 1
ATOM 2393 C CA . LEU A 1 300 ? -21.140 -3.359 -10.943 1.00 67.06 300 LEU A CA 1
ATOM 2394 C C . LEU A 1 300 ? -20.119 -2.209 -10.898 1.00 67.06 300 LEU A C 1
ATOM 2396 O O . LEU A 1 300 ? -19.428 -1.968 -9.910 1.00 67.06 300 LEU A O 1
ATOM 2400 N N . LYS A 1 301 ? -20.077 -1.401 -11.963 1.00 62.88 301 LYS A N 1
ATOM 2401 C CA . LYS A 1 301 ? -19.286 -0.157 -11.995 1.00 62.88 301 LYS A CA 1
ATOM 2402 C C . LYS A 1 301 ? -20.007 0.980 -11.264 1.00 62.88 301 LYS A C 1
ATOM 2404 O O . LYS A 1 301 ? -20.859 1.664 -11.831 1.00 62.88 301 LYS A O 1
ATOM 2409 N N . LEU A 1 302 ? -19.646 1.211 -10.002 1.00 70.25 302 LEU A N 1
ATOM 2410 C CA . LEU A 1 302 ? -20.203 2.293 -9.183 1.00 70.25 302 LEU A CA 1
ATOM 2411 C C . LEU A 1 302 ? -19.532 3.641 -9.506 1.00 70.25 302 LEU A C 1
ATOM 2413 O O . LEU A 1 302 ? -18.321 3.797 -9.371 1.00 70.25 302 LEU A O 1
ATOM 2417 N N . GLY A 1 303 ? -20.316 4.644 -9.907 1.00 74.50 303 GLY A N 1
ATOM 2418 C CA . GLY A 1 303 ? -19.807 6.000 -10.151 1.00 74.50 303 GLY A CA 1
ATOM 2419 C C . GLY A 1 303 ? -19.405 6.732 -8.860 1.00 74.50 303 GLY A C 1
ATOM 2420 O O . GLY A 1 303 ? -20.005 6.519 -7.808 1.00 74.50 303 GLY A O 1
ATOM 2421 N N . ARG A 1 304 ? -18.439 7.660 -8.942 1.00 61.41 304 ARG A N 1
ATOM 2422 C CA . ARG A 1 304 ? -17.901 8.418 -7.785 1.00 61.41 304 ARG A CA 1
ATOM 2423 C C . ARG A 1 304 ? -18.974 9.081 -6.910 1.00 61.41 304 ARG A C 1
ATOM 2425 O O . ARG A 1 304 ? -18.930 8.966 -5.691 1.00 61.41 304 ARG A O 1
ATOM 2432 N N . ASN A 1 305 ? -19.974 9.722 -7.516 1.00 59.06 305 ASN A N 1
ATOM 2433 C CA . ASN A 1 305 ? -21.056 10.379 -6.767 1.00 59.06 305 ASN A CA 1
ATOM 2434 C C . ASN A 1 305 ? -21.915 9.375 -5.981 1.00 59.06 305 ASN A C 1
ATOM 2436 O O . ASN A 1 305 ? -22.380 9.674 -4.878 1.00 59.06 305 ASN A O 1
ATOM 2440 N N . PHE A 1 306 ? -22.096 8.172 -6.534 1.00 70.94 306 PHE A N 1
ATOM 2441 C CA . PHE A 1 306 ? -22.795 7.091 -5.853 1.00 70.94 306 PHE A CA 1
ATOM 2442 C C . PHE A 1 306 ? -21.952 6.545 -4.702 1.00 70.94 306 PHE A C 1
ATOM 2444 O O . PHE A 1 306 ? -22.476 6.406 -3.609 1.00 70.94 306 PHE A O 1
ATOM 2451 N N . GLN A 1 307 ? -20.649 6.328 -4.902 1.00 65.62 307 GLN A N 1
ATOM 2452 C CA . GLN A 1 307 ? -19.737 5.861 -3.850 1.00 65.62 307 GLN A CA 1
ATOM 2453 C C . GLN A 1 307 ? -19.726 6.798 -2.632 1.00 65.62 307 GLN A C 1
ATOM 2455 O O . GLN A 1 307 ? -19.827 6.332 -1.500 1.00 65.62 307 GLN A O 1
ATOM 2460 N N . VAL A 1 308 ? -19.680 8.118 -2.852 1.00 62.09 308 VAL A N 1
ATOM 2461 C CA . VAL A 1 308 ? -19.717 9.117 -1.768 1.00 62.09 308 VAL A CA 1
ATOM 2462 C C . VAL A 1 308 ? -21.067 9.120 -1.044 1.00 62.09 308 VAL A C 1
ATOM 2464 O O . VAL A 1 308 ? -21.109 9.133 0.187 1.00 62.09 308 VAL A O 1
ATOM 2467 N N . SER A 1 309 ? -22.176 9.084 -1.789 1.00 68.75 309 SER A N 1
ATOM 2468 C CA . SER A 1 309 ? -23.523 9.042 -1.195 1.00 68.75 309 SER A CA 1
ATOM 2469 C C . SER A 1 309 ? -23.739 7.749 -0.406 1.00 68.75 309 SER A C 1
ATOM 2471 O O . SER A 1 309 ? -24.220 7.776 0.722 1.00 68.75 309 SER A O 1
ATOM 2473 N N . PHE A 1 310 ? -23.278 6.632 -0.962 1.00 73.12 310 PHE A N 1
ATOM 2474 C CA . PHE A 1 310 ? -23.336 5.315 -0.353 1.00 73.12 310 PHE A CA 1
ATOM 2475 C C . PHE A 1 310 ? -22.518 5.251 0.945 1.00 73.12 310 PHE A C 1
ATOM 2477 O O . PHE A 1 310 ? -23.031 4.833 1.981 1.00 73.12 310 PHE A O 1
ATOM 2484 N N . ALA A 1 311 ? -21.280 5.754 0.933 1.00 67.69 311 ALA A N 1
ATOM 2485 C CA . ALA A 1 311 ? -20.449 5.852 2.132 1.00 67.69 311 ALA A CA 1
ATOM 2486 C C . ALA A 1 311 ? -21.120 6.703 3.225 1.00 67.69 311 ALA A C 1
ATOM 2488 O O . ALA A 1 311 ? -21.140 6.312 4.392 1.00 67.69 311 ALA A O 1
ATOM 2489 N N . LYS A 1 312 ? -21.734 7.835 2.855 1.00 69.00 312 LYS A N 1
ATOM 2490 C CA . LYS A 1 312 ? -22.475 8.695 3.790 1.00 69.00 312 LYS A CA 1
ATOM 2491 C C . LYS A 1 312 ? -23.646 7.961 4.448 1.00 69.00 312 LYS A C 1
ATOM 2493 O O . LYS A 1 312 ? -23.858 8.121 5.652 1.00 69.00 312 LYS A O 1
ATOM 2498 N N . ASP A 1 313 ? -24.391 7.160 3.695 1.00 68.12 313 ASP A N 1
ATOM 2499 C CA . ASP A 1 313 ? -25.528 6.413 4.236 1.00 68.12 313 ASP A CA 1
ATOM 2500 C C . ASP A 1 313 ? -25.081 5.238 5.122 1.00 68.12 313 ASP A C 1
ATOM 2502 O O . ASP A 1 313 ? -25.654 5.048 6.197 1.00 68.12 313 ASP A O 1
ATOM 2506 N N . VAL A 1 314 ? -23.979 4.553 4.788 1.00 66.75 314 VAL A N 1
ATOM 2507 C CA . VAL A 1 314 ? -23.339 3.548 5.665 1.00 66.75 314 VAL A CA 1
ATOM 2508 C C . VAL A 1 314 ? -22.897 4.164 6.998 1.00 66.75 314 VAL A C 1
ATOM 2510 O O . VAL A 1 314 ? -23.132 3.591 8.065 1.00 66.75 314 VAL A O 1
ATOM 2513 N N . VAL A 1 315 ? -22.298 5.359 6.970 1.00 64.50 315 VAL A N 1
ATOM 2514 C CA . VAL A 1 315 ? -21.892 6.076 8.190 1.00 64.50 315 VAL A CA 1
ATOM 2515 C C . VAL A 1 315 ? -23.108 6.410 9.060 1.00 64.50 315 VAL A C 1
ATOM 2517 O O . VAL A 1 315 ? -23.075 6.169 10.267 1.00 64.50 315 VAL A O 1
ATOM 2520 N N . LYS A 1 316 ? -24.211 6.898 8.474 1.00 63.47 316 LYS A N 1
ATOM 2521 C CA . LYS A 1 316 ? -25.452 7.196 9.216 1.00 63.47 316 LYS A CA 1
ATOM 2522 C C . LYS A 1 316 ? -26.041 5.963 9.901 1.00 63.47 316 LYS A C 1
ATOM 2524 O O . LYS A 1 316 ? -26.466 6.058 11.051 1.00 63.47 316 LYS A O 1
ATOM 2529 N N . VAL A 1 317 ? -26.045 4.816 9.218 1.00 61.50 317 VAL A N 1
ATOM 2530 C CA . VAL A 1 317 ? -26.496 3.539 9.792 1.00 61.50 317 VAL A CA 1
ATOM 2531 C C . VAL A 1 317 ? -25.672 3.182 11.029 1.00 61.50 317 VAL A C 1
ATOM 2533 O O . VAL A 1 317 ? -26.239 2.847 12.068 1.00 61.50 317 VAL A O 1
ATOM 2536 N N . ARG A 1 318 ? -24.344 3.334 10.950 1.00 53.50 318 ARG A N 1
ATOM 2537 C CA . ARG A 1 318 ? -23.399 3.008 12.030 1.00 53.50 318 ARG A CA 1
ATOM 2538 C C . ARG A 1 318 ? -23.575 3.865 13.289 1.00 53.50 318 ARG A C 1
ATOM 2540 O O . ARG A 1 318 ? -23.328 3.390 14.394 1.00 53.50 318 ARG A O 1
ATOM 2547 N N . PHE A 1 319 ? -24.021 5.114 13.147 1.00 50.50 319 PHE A N 1
ATOM 2548 C CA . PHE A 1 319 ? -24.333 5.973 14.295 1.00 50.50 319 PHE A CA 1
ATOM 2549 C C . PHE A 1 319 ? -25.590 5.525 15.052 1.00 50.50 319 PHE A C 1
ATOM 2551 O O . PHE A 1 319 ? -25.627 5.630 16.276 1.00 50.50 319 PHE A O 1
ATOM 2558 N N . LEU A 1 320 ? -26.599 5.001 14.352 1.00 46.31 320 LEU A N 1
ATOM 2559 C CA . LEU A 1 320 ? -27.856 4.549 14.961 1.00 46.31 320 LEU A CA 1
ATOM 2560 C C . LEU A 1 320 ? -27.732 3.171 15.612 1.00 46.31 320 LEU A C 1
ATOM 2562 O O . LEU A 1 320 ? -28.331 2.905 16.653 1.00 46.31 320 LEU A O 1
ATOM 2566 N N . THR A 1 321 ? -26.912 2.300 15.031 1.00 48.97 321 THR A N 1
ATOM 2567 C CA . THR A 1 321 ? -26.684 0.943 15.532 1.00 48.97 321 THR A CA 1
ATOM 2568 C C . THR A 1 321 ? -25.782 0.875 16.765 1.00 48.97 321 THR A C 1
ATOM 2570 O O . THR A 1 321 ? -25.805 -0.135 17.472 1.00 48.97 321 THR A O 1
ATOM 2573 N N . ARG A 1 322 ? -25.081 1.972 17.085 1.00 40.16 322 ARG A N 1
ATOM 2574 C CA . ARG A 1 322 ? -24.229 2.173 18.273 1.00 40.16 322 ARG A CA 1
ATOM 2575 C C . ARG A 1 322 ? -24.943 1.893 19.609 1.00 40.16 322 ARG A C 1
ATOM 2577 O O . ARG A 1 322 ? -24.275 1.595 20.590 1.00 40.16 322 ARG A O 1
ATOM 2584 N N . ASN A 1 323 ? -26.280 1.937 19.634 1.00 40.94 323 ASN A N 1
ATOM 2585 C CA . ASN A 1 323 ? -27.091 1.652 20.825 1.00 40.94 323 ASN A CA 1
ATOM 2586 C C . ASN A 1 323 ? -27.759 0.261 20.840 1.00 40.94 323 ASN A C 1
ATOM 2588 O O . ASN A 1 323 ? -28.296 -0.121 21.876 1.00 40.94 323 ASN A O 1
ATOM 2592 N N . LEU A 1 324 ? -27.758 -0.499 19.734 1.00 42.53 324 LEU A N 1
ATOM 2593 C CA . LEU A 1 324 ? -28.639 -1.674 19.583 1.00 42.53 324 LEU A CA 1
ATOM 2594 C C . LEU A 1 324 ? -28.006 -2.923 18.947 1.00 42.53 324 LEU A C 1
ATOM 2596 O O . LEU A 1 324 ? -28.531 -4.020 19.150 1.00 42.53 324 LEU A O 1
ATOM 2600 N N . LEU A 1 325 ? -26.879 -2.829 18.231 1.00 41.94 325 LEU A N 1
ATOM 2601 C CA . LEU A 1 325 ? -26.291 -3.991 17.547 1.00 41.94 325 LEU A CA 1
ATOM 2602 C C . LEU A 1 325 ? -25.445 -4.879 18.466 1.00 41.94 325 LEU A C 1
ATOM 2604 O O . LEU A 1 325 ? -24.241 -5.044 18.306 1.00 41.94 325 LEU A O 1
ATOM 2608 N N . ARG A 1 326 ? -26.137 -5.617 19.334 1.00 43.22 326 ARG A N 1
ATOM 2609 C CA . ARG A 1 326 ? -25.734 -6.981 19.706 1.00 43.22 326 ARG A CA 1
ATOM 2610 C C . ARG A 1 326 ? -26.042 -7.952 18.556 1.00 43.22 326 ARG A C 1
ATOM 2612 O O . ARG A 1 326 ? -26.709 -8.965 18.753 1.00 43.22 326 ARG A O 1
ATOM 2619 N N . GLU A 1 327 ? -25.562 -7.665 17.348 1.00 44.16 327 GLU A N 1
ATOM 2620 C CA . GLU A 1 327 ? -25.711 -8.575 16.200 1.00 44.16 327 GLU A CA 1
ATOM 2621 C C . GLU A 1 327 ? -24.898 -9.869 16.380 1.00 44.16 327 GLU A C 1
ATOM 2623 O O . GLU A 1 327 ? -25.208 -10.910 15.803 1.00 44.16 327 GLU A O 1
ATOM 2628 N N . PHE A 1 328 ? -23.956 -9.863 17.325 1.00 43.12 328 PHE A N 1
ATOM 2629 C CA . PHE A 1 328 ? -23.275 -11.064 17.788 1.00 43.12 328 PHE A CA 1
ATOM 2630 C C . PHE A 1 328 ? -24.201 -12.106 18.433 1.00 43.12 328 PHE A C 1
ATOM 2632 O O . PHE A 1 328 ? -23.799 -13.256 18.538 1.00 43.12 328 PHE A O 1
ATOM 2639 N N . LEU A 1 329 ? -25.423 -11.788 18.870 1.00 44.00 329 LEU A N 1
ATOM 2640 C CA . LEU A 1 329 ? -26.249 -12.782 19.571 1.00 44.00 329 LEU A CA 1
ATOM 2641 C C . LEU A 1 329 ? -26.783 -13.895 18.665 1.00 44.00 329 LEU A C 1
ATOM 2643 O O . LEU A 1 329 ? -26.877 -15.033 19.115 1.00 44.00 329 LEU A O 1
ATOM 2647 N N . ILE A 1 330 ? -27.111 -13.598 17.407 1.00 46.69 330 ILE A N 1
ATOM 2648 C CA . ILE A 1 330 ? -27.695 -14.593 16.496 1.00 46.69 330 ILE A CA 1
ATOM 2649 C C . ILE A 1 330 ? -26.587 -15.454 15.875 1.00 46.69 330 ILE A C 1
ATOM 2651 O O . ILE A 1 330 ? -26.646 -16.679 15.959 1.00 46.69 330 ILE A O 1
ATOM 2655 N N . GLU A 1 331 ? -25.521 -14.846 15.345 1.00 42.41 331 GLU A N 1
ATOM 2656 C CA . GLU A 1 331 ? -24.415 -15.606 14.742 1.00 42.41 331 GLU A CA 1
ATOM 2657 C C . GLU A 1 331 ? -23.561 -16.376 15.758 1.00 42.41 331 GLU A C 1
ATOM 2659 O O . GLU A 1 331 ? -23.123 -17.493 15.482 1.00 42.41 331 GLU A O 1
ATOM 2664 N N . ARG A 1 332 ? -23.312 -15.814 16.949 1.00 43.38 332 ARG A N 1
ATOM 2665 C CA . ARG A 1 332 ? -22.482 -16.473 17.973 1.00 43.38 332 ARG A CA 1
ATOM 2666 C C . ARG A 1 332 ? -23.217 -17.646 18.617 1.00 43.38 332 ARG A C 1
ATOM 2668 O O . ARG A 1 332 ? -22.574 -18.617 18.999 1.00 43.38 332 ARG A O 1
ATOM 2675 N N . LYS A 1 333 ? -24.552 -17.593 18.687 1.00 49.47 333 LYS A N 1
ATOM 2676 C CA . LYS A 1 333 ? -25.384 -18.715 19.142 1.00 49.47 333 LYS A CA 1
ATOM 2677 C C . LYS A 1 333 ? -25.454 -19.816 18.081 1.00 49.47 333 LYS A C 1
ATOM 2679 O O . LYS A 1 333 ? -25.299 -20.973 18.441 1.00 49.47 333 LYS A O 1
ATOM 2684 N N . MET A 1 334 ? -25.502 -19.460 16.792 1.00 47.28 334 MET A N 1
ATOM 2685 C CA . MET A 1 334 ? -25.389 -20.421 15.679 1.00 47.28 334 MET A CA 1
ATOM 2686 C C . MET A 1 334 ? -24.029 -21.131 15.579 1.00 47.28 334 MET A C 1
ATOM 2688 O O . MET A 1 334 ? -23.963 -22.223 15.034 1.00 47.28 334 MET A O 1
ATOM 2692 N N . ARG A 1 335 ? -22.935 -20.557 16.101 1.00 45.47 335 ARG A N 1
ATOM 2693 C CA . ARG A 1 335 ? -21.640 -21.268 16.193 1.00 45.47 335 ARG A CA 1
ATOM 2694 C C . ARG A 1 335 ? -21.529 -22.205 17.401 1.00 45.47 335 ARG A C 1
ATOM 2696 O O . ARG A 1 335 ? -20.577 -22.974 17.465 1.00 45.47 335 ARG A O 1
ATOM 2703 N N . MET A 1 336 ? -22.448 -22.125 18.365 1.00 41.19 336 MET A N 1
ATOM 2704 C CA . MET A 1 336 ? -22.381 -22.869 19.634 1.00 41.19 336 MET A CA 1
ATOM 2705 C C . MET A 1 336 ? -23.442 -23.973 19.781 1.00 41.19 336 MET A C 1
ATOM 2707 O O . MET A 1 336 ? -23.411 -24.713 20.765 1.00 41.19 336 MET A O 1
ATOM 2711 N N . THR A 1 337 ? -24.359 -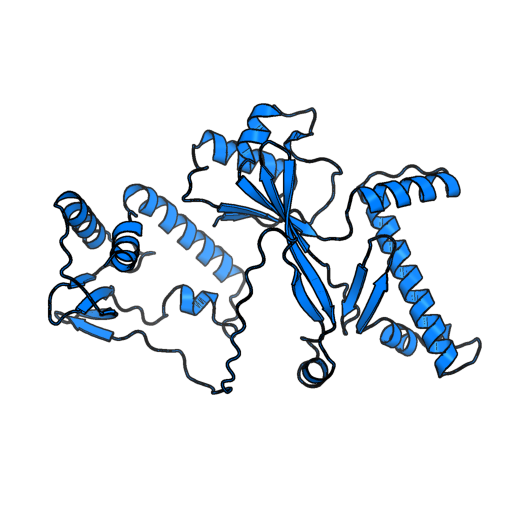24.112 18.826 1.00 41.22 337 THR A N 1
ATOM 2712 C CA . THR A 1 337 ? -25.417 -25.138 18.788 1.00 41.22 337 THR A CA 1
ATOM 2713 C C . THR A 1 337 ? -25.630 -25.598 17.371 1.00 41.22 337 THR A C 1
ATOM 2715 O O . THR A 1 337 ? -25.926 -26.799 17.208 1.00 41.22 337 THR A O 1
#

InterPro domains:
  IPR000719 Protein kinase domain [PS50011] (200-337)
  IPR001245 Serine-threonine/tyrosine-protein kinase, catalytic domain [PF07714] (225-315)
  IPR001828 Receptor, ligand binding region [PF01094] (10-160)
  IPR011009 Protein kinase-like domain superfamily [SSF56112] (229-315)
  IPR028082 Periplasmic binding protein-like I [SSF53822] (4-172)
  IPR050401 Cyclic nucleotide synthase [PTHR11920] (12-316)

pLDDT: mean 75.6, std 17.08, range [24.88, 96.44]